Protein AF-A0A1F9TBJ5-F1 (afdb_monomer)

Structure (mmCIF, N/CA/C/O backbone):
data_AF-A0A1F9TBJ5-F1
#
_entry.id   AF-A0A1F9TBJ5-F1
#
loop_
_atom_site.group_PDB
_atom_site.id
_atom_site.type_symbol
_atom_site.label_atom_id
_atom_site.label_alt_id
_atom_site.label_comp_id
_atom_site.label_asym_id
_atom_site.label_entity_id
_atom_site.label_seq_id
_atom_site.pdbx_PDB_ins_code
_atom_site.Cartn_x
_atom_site.Cartn_y
_atom_site.Cartn_z
_atom_site.occupancy
_atom_site.B_iso_or_equiv
_atom_site.auth_seq_id
_atom_site.auth_comp_id
_atom_site.auth_asym_id
_atom_site.auth_atom_id
_atom_site.pdbx_PDB_model_num
ATOM 1 N N . MET A 1 1 ? 20.579 -16.461 -43.773 1.00 42.66 1 MET A N 1
ATOM 2 C CA . MET A 1 1 ? 19.985 -15.104 -43.821 1.00 42.66 1 MET A CA 1
ATOM 3 C C . MET A 1 1 ? 19.275 -14.688 -42.513 1.00 42.66 1 MET A C 1
ATOM 5 O O . MET A 1 1 ? 18.508 -13.742 -42.535 1.00 42.66 1 MET A O 1
ATOM 9 N N . LEU A 1 2 ? 19.562 -15.313 -41.356 1.00 52.94 2 LEU A N 1
ATOM 10 C CA . LEU A 1 2 ? 18.908 -15.025 -40.058 1.00 52.94 2 LEU A CA 1
ATOM 11 C C . LEU A 1 2 ? 19.591 -13.930 -39.207 1.00 52.94 2 LEU A C 1
ATOM 13 O O . LEU A 1 2 ? 19.053 -13.501 -38.195 1.00 52.94 2 LEU A O 1
ATOM 17 N N . THR A 1 3 ? 20.784 -13.472 -39.581 1.00 56.88 3 THR A N 1
ATOM 18 C CA . THR A 1 3 ? 21.624 -12.595 -38.748 1.00 56.88 3 THR A CA 1
ATOM 19 C C . THR A 1 3 ? 21.185 -11.122 -38.631 1.00 56.88 3 THR A C 1
ATOM 21 O O . THR A 1 3 ? 21.317 -10.584 -37.529 1.00 56.88 3 THR A O 1
ATOM 24 N N . PRO A 1 4 ? 20.650 -10.436 -39.666 1.00 55.53 4 PRO A N 1
ATOM 25 C CA . PRO A 1 4 ? 20.326 -9.009 -39.547 1.00 55.53 4 PRO A CA 1
ATOM 26 C C . PRO A 1 4 ? 19.036 -8.745 -38.751 1.00 55.53 4 PRO A C 1
ATOM 28 O O . PRO A 1 4 ? 18.964 -7.754 -38.029 1.00 55.53 4 PRO A O 1
ATOM 31 N N . GLU A 1 5 ? 18.057 -9.652 -38.819 1.00 55.72 5 GLU A N 1
ATOM 32 C CA . GLU A 1 5 ? 16.802 -9.605 -38.046 1.00 55.72 5 GLU A CA 1
ATOM 33 C C . GLU A 1 5 ? 17.071 -9.748 -36.538 1.00 55.72 5 GLU A C 1
ATOM 35 O O . GLU A 1 5 ? 16.606 -8.943 -35.730 1.00 55.72 5 GLU A O 1
ATOM 40 N N . ILE A 1 6 ? 17.925 -10.709 -36.157 1.00 55.62 6 ILE A N 1
ATOM 41 C CA . ILE A 1 6 ? 18.336 -10.939 -34.762 1.00 55.62 6 ILE A CA 1
ATOM 42 C C . ILE A 1 6 ? 19.043 -9.707 -34.184 1.00 55.62 6 ILE A C 1
ATOM 44 O O . ILE A 1 6 ? 18.749 -9.312 -33.058 1.00 55.62 6 ILE A O 1
ATOM 48 N N . ALA A 1 7 ? 19.918 -9.055 -34.956 1.00 56.28 7 ALA A N 1
ATOM 49 C CA . ALA A 1 7 ? 20.609 -7.840 -34.524 1.00 56.28 7 ALA A CA 1
ATOM 50 C C . ALA A 1 7 ? 19.661 -6.632 -34.363 1.00 56.28 7 ALA A C 1
ATOM 52 O O . ALA A 1 7 ? 19.795 -5.864 -33.407 1.00 56.28 7 ALA A O 1
ATOM 53 N N . LYS A 1 8 ? 18.675 -6.478 -35.261 1.00 56.81 8 LYS A N 1
ATOM 54 C CA . LYS A 1 8 ? 17.684 -5.385 -35.225 1.00 56.81 8 LYS A CA 1
ATOM 55 C C . LYS A 1 8 ? 16.742 -5.474 -34.030 1.00 56.81 8 LYS A C 1
ATOM 57 O O . LYS A 1 8 ? 16.349 -4.458 -33.464 1.00 56.81 8 LYS A O 1
ATOM 62 N N . ALA A 1 9 ? 16.388 -6.678 -33.615 1.00 55.06 9 ALA A N 1
ATOM 63 C CA . ALA A 1 9 ? 15.550 -6.827 -32.442 1.00 55.06 9 ALA A CA 1
ATOM 64 C C . ALA A 1 9 ? 16.328 -6.836 -31.130 1.00 55.06 9 ALA A C 1
ATOM 66 O O . ALA A 1 9 ? 15.794 -6.408 -30.108 1.00 55.06 9 ALA A O 1
ATOM 67 N N . PHE A 1 10 ? 17.598 -7.254 -31.145 1.00 59.97 10 PHE A N 1
ATOM 68 C CA . PHE A 1 10 ? 18.482 -7.050 -30.001 1.00 59.97 10 PHE A CA 1
ATOM 69 C C . PHE A 1 10 ? 18.636 -5.559 -29.701 1.00 59.97 10 PHE A C 1
ATOM 71 O O . PHE A 1 10 ? 18.537 -5.145 -28.545 1.00 59.97 10 PHE A O 1
ATOM 78 N N . SER A 1 11 ? 18.813 -4.730 -30.734 1.00 62.06 11 SER A N 1
ATOM 79 C CA . SER A 1 11 ? 18.866 -3.276 -30.565 1.00 62.06 11 SER A CA 1
ATOM 80 C C . SER A 1 11 ? 17.516 -2.698 -30.115 1.00 62.06 11 SER A C 1
ATOM 82 O O . SER A 1 11 ? 17.496 -1.840 -29.231 1.00 62.06 11 SER A O 1
ATOM 84 N N . GLY A 1 12 ? 16.392 -3.232 -30.611 1.00 61.28 12 GLY A N 1
ATOM 85 C CA . GLY A 1 12 ? 15.041 -2.891 -30.147 1.00 61.28 12 GLY A CA 1
ATOM 86 C C . GLY A 1 12 ? 14.799 -3.206 -28.665 1.00 61.28 12 GLY A C 1
ATOM 87 O O . GLY A 1 12 ? 14.367 -2.338 -27.906 1.00 61.28 12 GLY A O 1
ATOM 88 N N . GLY A 1 13 ? 15.151 -4.415 -28.218 1.00 63.72 13 GLY A N 1
ATOM 89 C CA . GLY A 1 13 ? 15.042 -4.834 -26.818 1.00 63.72 13 GLY A CA 1
ATOM 90 C C . GLY A 1 13 ? 15.969 -4.051 -25.887 1.00 63.72 13 GLY A C 1
ATOM 91 O O . GLY A 1 13 ? 15.572 -3.678 -24.784 1.00 63.72 13 GLY A O 1
ATOM 92 N N . THR A 1 14 ? 17.179 -3.726 -26.351 1.00 70.00 14 THR A N 1
ATOM 93 C CA . THR A 1 14 ? 18.150 -2.931 -25.583 1.00 70.00 14 THR A CA 1
ATOM 94 C C . THR A 1 14 ? 17.698 -1.474 -25.453 1.00 70.00 14 THR A C 1
ATOM 96 O O . THR A 1 14 ? 17.769 -0.911 -24.363 1.00 70.00 14 THR A O 1
ATOM 99 N N . SER A 1 15 ? 17.165 -0.874 -26.524 1.00 67.06 15 SER A N 1
ATOM 100 C CA . SER A 1 15 ? 16.580 0.476 -26.502 1.00 67.06 15 SER A CA 1
ATOM 101 C C . SER A 1 15 ? 15.354 0.552 -25.584 1.00 67.06 15 SER A C 1
ATOM 103 O O . SER A 1 15 ? 15.225 1.482 -24.783 1.00 67.06 15 SER A O 1
ATOM 105 N N . PHE A 1 16 ? 14.494 -0.470 -25.622 1.00 68.06 16 PHE A N 1
ATOM 106 C CA . PHE A 1 16 ? 13.359 -0.594 -24.711 1.00 68.06 16 PHE A CA 1
ATOM 107 C C . PHE A 1 16 ? 13.811 -0.711 -23.250 1.00 68.06 16 PHE A C 1
ATOM 109 O O . PHE A 1 16 ? 13.329 0.044 -22.405 1.00 68.06 16 PHE A O 1
ATOM 116 N N . LEU A 1 17 ? 14.787 -1.576 -22.946 1.00 70.25 17 LEU A N 1
ATOM 117 C CA . LEU A 1 17 ? 15.352 -1.685 -21.598 1.00 70.25 17 LEU A CA 1
ATOM 118 C C . LEU A 1 17 ? 15.960 -0.357 -21.137 1.00 70.25 17 LEU A C 1
ATOM 120 O O . LEU A 1 17 ? 15.660 0.087 -20.036 1.00 70.25 17 LEU A O 1
ATOM 124 N N . LEU A 1 18 ? 16.759 0.313 -21.967 1.00 74.81 18 LEU A N 1
ATOM 125 C CA . LEU A 1 18 ? 17.387 1.593 -21.621 1.00 74.81 18 LEU A CA 1
ATOM 126 C C . LEU A 1 18 ? 16.367 2.707 -21.354 1.00 74.81 18 LEU A C 1
ATOM 128 O O . LEU A 1 18 ? 16.634 3.590 -20.543 1.00 74.81 18 LEU A O 1
ATOM 132 N N . ARG A 1 19 ? 15.191 2.658 -21.990 1.00 74.56 19 ARG A N 1
ATOM 133 C CA . ARG A 1 19 ? 14.110 3.626 -21.769 1.00 74.56 19 ARG A CA 1
ATOM 134 C C . ARG A 1 19 ? 13.251 3.289 -20.547 1.00 74.56 19 ARG A C 1
ATOM 136 O O . ARG A 1 19 ? 12.872 4.188 -19.800 1.00 74.56 19 ARG A O 1
ATOM 143 N N . VAL A 1 20 ? 12.954 2.009 -20.328 1.00 71.50 20 VAL A N 1
ATOM 144 C CA . VAL A 1 20 ? 12.045 1.535 -19.269 1.00 71.50 20 VAL A CA 1
ATOM 145 C C . VAL A 1 20 ? 12.752 1.394 -17.925 1.00 71.50 20 VAL A C 1
ATOM 147 O O . VAL A 1 20 ? 12.176 1.724 -16.890 1.00 71.50 20 VAL A O 1
ATOM 150 N N . LEU A 1 21 ? 14.009 0.952 -17.914 1.00 76.81 21 LEU A N 1
ATOM 151 C CA . LEU A 1 21 ? 14.782 0.709 -16.699 1.00 76.81 21 LEU A CA 1
ATOM 152 C C . LEU A 1 21 ? 14.967 1.954 -15.808 1.00 76.81 21 LEU A C 1
ATOM 154 O O . LEU A 1 21 ? 14.772 1.804 -14.602 1.00 76.81 21 LEU A O 1
ATOM 158 N N . PRO A 1 22 ? 15.277 3.170 -16.312 1.00 77.75 22 PRO A N 1
ATOM 159 C CA . PRO A 1 22 ? 15.380 4.353 -15.454 1.00 77.75 22 PRO A CA 1
ATOM 160 C C . PRO A 1 22 ? 14.022 4.773 -14.882 1.00 77.75 22 PRO A C 1
ATOM 162 O O . PRO A 1 22 ? 13.945 5.128 -13.707 1.00 77.75 22 PRO A O 1
ATOM 165 N N . VAL A 1 23 ? 12.940 4.667 -15.664 1.00 76.19 23 VAL A N 1
ATOM 166 C CA . VAL A 1 23 ? 11.571 4.956 -15.197 1.00 76.19 23 VAL A CA 1
ATOM 167 C C . VAL A 1 23 ? 11.152 3.949 -14.127 1.00 76.19 23 VAL A C 1
ATOM 169 O O . VAL A 1 23 ? 10.638 4.333 -13.079 1.00 76.19 23 VAL A O 1
ATOM 172 N N . PHE A 1 24 ? 11.436 2.664 -14.345 1.00 76.06 24 PHE A N 1
ATOM 173 C CA . PHE A 1 24 ? 11.191 1.598 -13.380 1.00 76.06 24 PHE A CA 1
ATOM 174 C C . PHE A 1 24 ? 12.010 1.783 -12.104 1.00 76.06 24 PHE A C 1
ATOM 176 O O . PHE A 1 24 ? 11.460 1.719 -11.007 1.00 76.06 24 PHE A O 1
ATOM 183 N N . ALA A 1 25 ? 13.304 2.080 -12.224 1.00 75.81 25 ALA A N 1
ATOM 184 C CA . ALA A 1 25 ? 14.169 2.330 -11.081 1.00 75.81 25 ALA A CA 1
ATOM 185 C C . ALA A 1 25 ? 13.695 3.540 -10.265 1.00 75.81 25 ALA A C 1
ATOM 187 O O . ALA A 1 25 ? 13.605 3.449 -9.040 1.00 75.81 25 ALA A O 1
ATOM 188 N N . ALA A 1 26 ? 13.325 4.638 -10.933 1.00 79.00 26 ALA A N 1
ATOM 189 C CA . ALA A 1 26 ? 12.765 5.822 -10.292 1.00 79.00 26 ALA A CA 1
ATOM 190 C C . ALA A 1 26 ? 11.430 5.516 -9.597 1.00 79.00 26 ALA A C 1
ATOM 192 O O . ALA A 1 26 ? 11.246 5.900 -8.443 1.00 79.00 26 ALA A O 1
ATOM 193 N N . ALA A 1 27 ? 10.528 4.774 -10.244 1.00 76.25 27 ALA A N 1
ATOM 194 C CA . ALA A 1 27 ? 9.230 4.418 -9.678 1.00 76.25 27 ALA A CA 1
ATOM 195 C C . ALA A 1 27 ? 9.363 3.478 -8.466 1.00 76.25 27 ALA A C 1
ATOM 197 O O . ALA A 1 27 ? 8.727 3.695 -7.433 1.00 76.25 27 ALA A O 1
ATOM 198 N N . VAL A 1 28 ? 10.237 2.467 -8.545 1.00 77.56 28 VAL A N 1
ATOM 199 C CA . VAL A 1 28 ? 10.523 1.545 -7.433 1.00 77.56 28 VAL A CA 1
ATOM 200 C C . VAL A 1 28 ? 11.186 2.288 -6.276 1.00 77.56 28 VAL A C 1
ATOM 202 O O . VAL A 1 28 ? 10.839 2.053 -5.114 1.00 77.56 28 VAL A O 1
ATOM 205 N N . TYR A 1 29 ? 12.115 3.200 -6.571 1.00 76.19 29 TYR A N 1
ATOM 206 C CA . TYR A 1 29 ? 12.762 4.020 -5.554 1.00 76.19 29 TYR A CA 1
ATOM 207 C C . TYR A 1 29 ? 11.768 4.962 -4.869 1.00 76.19 29 TYR A C 1
ATOM 209 O O . TYR A 1 29 ? 11.704 4.981 -3.639 1.00 76.19 29 TYR A O 1
ATOM 217 N N . ALA A 1 30 ? 10.938 5.670 -5.640 1.00 77.06 30 ALA A N 1
ATOM 218 C CA . ALA A 1 30 ? 9.897 6.554 -5.125 1.00 77.06 30 ALA A CA 1
ATOM 219 C C . ALA A 1 30 ? 8.899 5.799 -4.234 1.00 77.06 30 ALA A C 1
ATOM 221 O O . ALA A 1 30 ? 8.584 6.261 -3.138 1.00 77.06 30 ALA A O 1
ATOM 222 N N . ALA A 1 31 ? 8.462 4.602 -4.635 1.00 74.19 31 ALA A N 1
ATOM 223 C CA . ALA A 1 31 ? 7.556 3.784 -3.830 1.00 74.19 31 ALA A CA 1
ATOM 224 C C . ALA A 1 31 ? 8.196 3.275 -2.528 1.00 74.19 31 ALA A C 1
ATOM 226 O O . ALA A 1 31 ? 7.555 3.276 -1.470 1.00 74.19 31 ALA A O 1
ATOM 227 N N . ASN A 1 32 ? 9.469 2.866 -2.561 1.00 75.31 32 ASN A N 1
ATOM 228 C CA . ASN A 1 32 ? 10.194 2.488 -1.347 1.00 75.31 32 ASN A CA 1
ATOM 229 C C . ASN A 1 32 ? 10.378 3.684 -0.405 1.00 75.31 32 ASN A C 1
ATOM 231 O O . ASN A 1 32 ? 10.135 3.551 0.797 1.00 75.31 32 ASN A O 1
ATOM 235 N N . LEU A 1 33 ? 10.730 4.847 -0.955 1.00 75.19 33 LEU A N 1
ATOM 236 C CA . LEU A 1 33 ? 10.912 6.087 -0.211 1.00 75.19 33 LEU A CA 1
ATOM 237 C C . LEU A 1 33 ? 9.603 6.552 0.440 1.00 75.19 33 LEU A C 1
ATOM 239 O O . LEU A 1 33 ? 9.584 6.780 1.648 1.00 75.19 33 LEU A O 1
ATOM 243 N N . ALA A 1 34 ? 8.50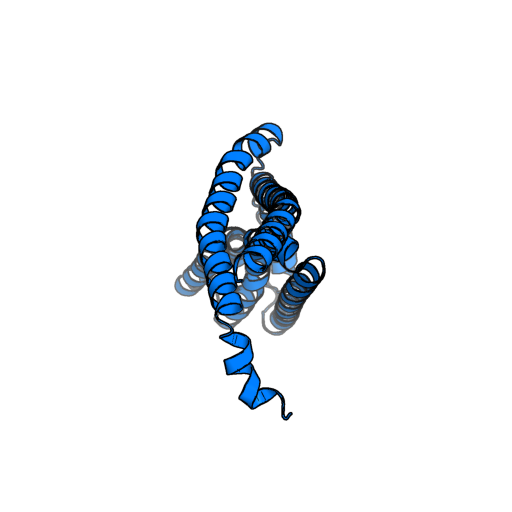1 6.602 -0.313 1.00 72.25 34 ALA A N 1
ATOM 244 C CA . ALA A 1 34 ? 7.172 6.949 0.199 1.00 72.25 34 ALA A CA 1
ATOM 245 C C . ALA A 1 34 ? 6.727 5.999 1.323 1.00 72.25 34 ALA A C 1
ATOM 247 O O . ALA A 1 34 ? 6.192 6.429 2.347 1.00 72.25 34 ALA A O 1
ATOM 248 N N . GLY A 1 35 ? 7.018 4.703 1.176 1.00 67.50 35 GLY A N 1
ATOM 249 C CA . GLY A 1 35 ? 6.762 3.716 2.220 1.00 67.50 35 GLY A CA 1
ATOM 250 C C . GLY A 1 35 ? 7.564 3.959 3.501 1.00 67.50 35 GLY A C 1
ATOM 251 O O . GLY A 1 35 ? 7.024 3.792 4.589 1.00 67.50 35 GLY A O 1
ATOM 252 N N . ARG A 1 36 ? 8.838 4.360 3.392 1.00 70.25 36 ARG A N 1
ATOM 253 C CA . ARG A 1 36 ? 9.695 4.640 4.559 1.00 70.25 36 ARG A CA 1
ATOM 254 C C . ARG A 1 36 ? 9.411 5.984 5.215 1.00 70.25 36 ARG A C 1
ATOM 256 O O . ARG A 1 36 ? 9.556 6.098 6.424 1.00 70.25 36 ARG A O 1
ATOM 263 N N . LEU A 1 37 ? 8.974 6.972 4.441 1.00 68.00 37 LEU A N 1
ATOM 264 C CA . LEU A 1 37 ? 8.503 8.259 4.955 1.00 68.00 37 LEU A CA 1
ATOM 265 C C . LEU A 1 37 ? 7.210 8.134 5.765 1.00 68.00 37 LEU A C 1
ATOM 267 O O . LEU A 1 37 ? 6.787 9.099 6.392 1.00 68.00 37 LEU A O 1
ATOM 271 N N . GLY A 1 38 ? 6.589 6.952 5.767 1.00 68.62 38 GLY A N 1
ATOM 272 C CA . GLY A 1 38 ? 5.339 6.732 6.467 1.00 68.62 38 GLY A CA 1
ATOM 273 C C . GLY A 1 38 ? 4.173 7.422 5.775 1.00 68.62 38 GLY A C 1
ATOM 274 O O . GLY A 1 38 ? 3.219 7.792 6.440 1.00 68.62 38 GLY A O 1
ATOM 275 N N . TRP A 1 39 ? 4.216 7.603 4.449 1.00 69.69 39 TRP A N 1
ATOM 276 C CA . TRP A 1 39 ? 3.090 8.203 3.726 1.00 69.69 39 TRP A CA 1
ATOM 277 C C . TRP A 1 39 ? 1.804 7.403 3.956 1.00 69.69 39 TRP A C 1
ATOM 279 O O . TRP A 1 39 ? 0.772 7.954 4.325 1.00 69.69 39 TRP A O 1
ATOM 289 N N . LEU A 1 40 ? 1.921 6.078 3.854 1.00 71.75 40 LEU A N 1
ATOM 290 C CA . LEU A 1 40 ? 0.850 5.134 4.144 1.00 71.75 40 LEU A CA 1
ATOM 291 C C . LEU A 1 40 ? 0.439 5.164 5.623 1.00 71.75 40 LEU A C 1
ATOM 293 O O . LEU A 1 40 ? -0.743 5.230 5.932 1.00 71.75 40 LEU A O 1
ATOM 297 N N . SER A 1 41 ? 1.391 5.193 6.556 1.00 68.06 41 SER A N 1
ATOM 298 C CA . SER A 1 41 ? 1.068 5.266 7.985 1.00 68.06 41 SER A CA 1
ATOM 299 C C . SER A 1 41 ? 0.495 6.633 8.391 1.00 68.06 41 SER A C 1
ATOM 301 O O . SER A 1 41 ? -0.260 6.717 9.355 1.00 68.06 41 SER A O 1
ATOM 303 N N . GLY A 1 42 ? 0.744 7.679 7.600 1.00 68.31 42 GLY A N 1
ATOM 304 C CA . GLY A 1 42 ? 0.067 8.967 7.656 1.00 68.31 42 GLY A CA 1
ATOM 305 C C . GLY A 1 42 ? -1.442 8.832 7.485 1.00 68.31 42 GLY A C 1
ATOM 306 O O . GLY A 1 42 ? -2.174 9.502 8.197 1.00 68.31 42 GLY A O 1
ATOM 307 N N . LEU A 1 43 ? -1.940 7.898 6.667 1.00 75.75 43 LEU A N 1
ATOM 308 C CA . LEU A 1 43 ? -3.382 7.656 6.517 1.00 75.75 43 LEU A CA 1
ATOM 309 C C . LEU A 1 43 ? -4.047 7.127 7.802 1.00 75.75 43 LEU A C 1
ATOM 311 O O . LEU A 1 43 ? -5.271 7.034 7.849 1.00 75.75 43 LEU A O 1
ATOM 315 N N . ALA A 1 44 ? -3.300 6.843 8.876 1.00 77.00 44 ALA A N 1
ATOM 316 C CA . ALA A 1 44 ? -3.880 6.494 10.171 1.00 77.00 44 ALA A CA 1
ATOM 317 C C . ALA A 1 44 ? -4.833 7.574 10.716 1.00 77.00 44 ALA A C 1
ATOM 319 O O . ALA A 1 44 ? -5.792 7.240 11.414 1.00 77.00 44 ALA A O 1
ATOM 320 N N . TRP A 1 45 ? -4.645 8.850 10.346 1.00 80.56 45 TRP A N 1
ATOM 321 C CA . TRP A 1 45 ? -5.581 9.915 10.727 1.00 80.56 45 TRP A CA 1
ATOM 322 C C . TRP A 1 45 ? -6.986 9.708 10.140 1.00 80.56 45 TRP A C 1
ATOM 324 O O . TRP A 1 45 ? -7.954 10.175 10.738 1.00 80.56 45 TRP A O 1
ATOM 334 N N . LEU A 1 46 ? -7.124 8.975 9.022 1.00 82.19 46 LEU A N 1
ATOM 335 C CA . LEU A 1 46 ? -8.415 8.653 8.401 1.00 82.19 46 LEU A CA 1
ATOM 336 C C . LEU A 1 46 ? -9.210 7.607 9.186 1.00 82.19 46 LEU A C 1
ATOM 338 O O . LEU A 1 46 ? -10.427 7.545 9.029 1.00 82.19 46 LEU A O 1
ATOM 342 N N . ALA A 1 47 ? -8.574 6.824 10.062 1.00 83.44 47 ALA A N 1
ATOM 343 C CA . ALA A 1 47 ? -9.281 5.814 10.845 1.00 83.44 47 ALA A CA 1
ATOM 344 C C . ALA A 1 47 ? -10.402 6.451 11.686 1.00 83.44 47 ALA A C 1
ATOM 346 O O . ALA A 1 47 ? -11.542 6.002 11.642 1.00 83.44 47 ALA A O 1
ATOM 347 N N . GLY A 1 48 ? -10.119 7.563 12.372 1.00 80.88 48 GLY A N 1
ATOM 348 C CA . GLY A 1 48 ? -11.111 8.305 13.158 1.00 80.88 48 GLY A CA 1
ATOM 349 C C . GLY A 1 48 ? -12.361 8.739 12.369 1.00 80.88 48 GLY A C 1
ATOM 350 O O . GLY A 1 48 ? -13.475 8.368 12.755 1.00 80.88 48 GLY A O 1
ATOM 351 N N . PRO A 1 49 ? -12.234 9.515 11.274 1.00 83.31 49 PRO A N 1
ATOM 352 C CA . PRO A 1 49 ? -13.379 9.933 10.472 1.00 83.31 49 PRO A CA 1
ATOM 353 C C . PRO A 1 49 ? -14.091 8.760 9.789 1.00 83.31 49 PRO A C 1
ATOM 355 O O . PRO A 1 49 ? -15.318 8.796 9.714 1.00 83.31 49 PRO A O 1
ATOM 358 N N . VAL A 1 50 ? -13.376 7.713 9.360 1.00 86.50 50 VAL A N 1
ATOM 359 C CA . VAL A 1 50 ? -13.980 6.503 8.774 1.00 86.50 50 VAL A CA 1
ATOM 360 C C . VAL A 1 50 ? -14.847 5.773 9.801 1.00 86.50 50 VAL A C 1
ATOM 362 O O . VAL A 1 50 ? -16.023 5.522 9.530 1.00 86.50 50 VAL A O 1
ATOM 365 N N . MET A 1 51 ? -14.330 5.518 11.009 1.00 88.38 51 MET A N 1
ATOM 366 C CA . MET A 1 51 ? -15.116 4.876 12.072 1.00 88.38 51 MET A CA 1
ATOM 367 C C . MET A 1 51 ? -16.344 5.716 12.441 1.00 88.38 51 MET A C 1
ATOM 369 O O . MET A 1 51 ? -17.445 5.187 12.607 1.00 88.38 51 MET A O 1
ATOM 373 N N . ARG A 1 52 ? -16.189 7.048 12.477 1.00 83.50 52 ARG A N 1
ATOM 374 C CA . ARG A 1 52 ? -17.293 7.981 12.738 1.00 83.50 52 ARG A CA 1
ATOM 375 C C . ARG A 1 52 ? -18.359 7.952 11.643 1.00 83.50 52 ARG A C 1
ATOM 377 O O . ARG A 1 52 ? -19.546 8.019 11.961 1.00 83.50 52 ARG A O 1
ATOM 384 N N . LEU A 1 53 ? -17.957 7.879 10.375 1.00 85.50 53 LEU A N 1
ATOM 385 C CA . LEU A 1 53 ? -18.882 7.870 9.243 1.00 85.50 53 LEU A CA 1
ATOM 386 C C . LEU A 1 53 ? -19.722 6.586 9.218 1.00 85.50 53 LEU A C 1
ATOM 388 O O . LEU A 1 53 ? -20.933 6.661 9.016 1.00 85.50 53 LEU A O 1
ATOM 392 N N . GLY A 1 54 ? -19.089 5.440 9.489 1.00 83.88 54 GLY A N 1
ATOM 393 C CA . GLY A 1 54 ? -19.724 4.120 9.487 1.00 83.88 54 GLY A CA 1
ATOM 394 C C . GLY A 1 54 ? -20.434 3.719 10.779 1.00 83.88 54 GLY A C 1
ATOM 395 O O . GLY A 1 54 ? -21.022 2.642 10.820 1.00 83.88 54 GLY A O 1
ATOM 396 N N . ARG A 1 55 ? -20.364 4.548 11.835 1.00 86.19 55 ARG A N 1
ATOM 397 C CA . ARG A 1 55 ? -20.777 4.194 13.213 1.00 86.19 55 ARG A CA 1
ATOM 398 C C . ARG A 1 55 ? -20.142 2.888 13.717 1.00 86.19 55 ARG A C 1
ATOM 400 O O . ARG A 1 55 ? -20.753 2.154 14.490 1.00 86.19 55 ARG A O 1
ATOM 407 N N . LEU A 1 56 ? -18.924 2.609 13.264 1.00 85.69 56 LEU A N 1
ATOM 408 C CA . LEU A 1 56 ? -18.160 1.427 13.651 1.00 85.69 56 LEU A CA 1
ATOM 409 C C . LEU A 1 56 ? -17.588 1.591 15.064 1.00 85.69 56 LEU A C 1
ATOM 411 O O . LEU A 1 56 ? -17.336 2.715 15.512 1.00 85.69 56 LEU A O 1
ATOM 415 N N . SER A 1 57 ? -17.349 0.471 15.752 1.00 84.12 57 SER A N 1
ATOM 416 C CA . SER A 1 57 ? -16.637 0.461 17.028 1.00 84.12 57 SER A CA 1
ATOM 417 C C . SER A 1 57 ? -15.282 1.157 16.896 1.00 84.12 57 SER A C 1
ATOM 419 O O . SER A 1 57 ? -14.554 0.883 15.936 1.00 84.12 57 SER A O 1
ATOM 421 N N . PRO A 1 58 ? -14.870 1.961 17.890 1.00 82.50 58 PRO A N 1
ATOM 422 C CA . PRO A 1 58 ? -13.493 2.442 17.997 1.00 82.50 58 PRO A CA 1
ATOM 423 C C . PRO A 1 58 ? -12.459 1.306 17.944 1.00 82.50 58 PRO A C 1
ATOM 425 O O . PRO A 1 58 ? -11.368 1.500 17.410 1.00 82.50 58 PRO A O 1
ATOM 428 N N . ASP A 1 59 ? -12.832 0.107 18.406 1.00 84.56 59 ASP A N 1
ATOM 429 C CA . ASP A 1 59 ? -11.985 -1.092 18.373 1.00 84.56 59 ASP A CA 1
ATOM 430 C C . ASP A 1 59 ? -11.622 -1.544 16.948 1.00 84.56 59 ASP A C 1
ATOM 432 O O . ASP A 1 59 ? -10.611 -2.211 16.756 1.00 84.56 59 ASP A O 1
ATOM 436 N N . CYS A 1 60 ? -12.400 -1.162 15.924 1.00 86.62 60 CYS A N 1
ATOM 437 C CA . CYS A 1 60 ? -12.089 -1.471 14.521 1.00 86.62 60 CYS A CA 1
ATOM 438 C C . CYS A 1 60 ? -10.941 -0.606 13.966 1.00 86.62 60 CYS A C 1
ATOM 440 O O . CYS A 1 60 ? -10.319 -0.967 12.965 1.00 86.62 60 CYS A O 1
ATOM 442 N N . GLY A 1 61 ? -10.653 0.537 14.602 1.00 86.00 61 GLY A N 1
ATOM 443 C CA . GLY A 1 61 ? -9.640 1.506 14.173 1.00 86.00 61 GLY A CA 1
ATOM 444 C C . GLY A 1 61 ? -8.242 0.900 13.988 1.00 86.00 61 GLY A C 1
ATOM 445 O O . GLY A 1 61 ? -7.664 1.057 12.912 1.00 86.00 61 GLY A O 1
ATOM 446 N N . PRO A 1 62 ? -7.702 0.165 14.978 1.00 86.62 62 PRO A N 1
ATOM 447 C CA . PRO A 1 62 ? -6.434 -0.548 14.842 1.00 86.62 62 PRO A CA 1
ATOM 448 C C . PRO A 1 62 ? -6.402 -1.535 13.672 1.00 86.62 62 PRO A C 1
ATOM 450 O O . PRO A 1 62 ? -5.400 -1.590 12.9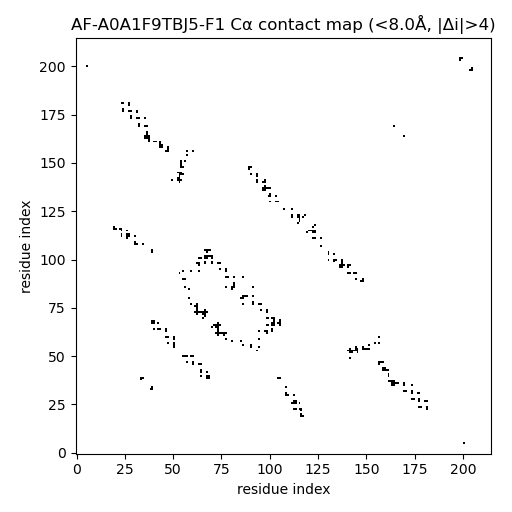62 1.00 86.62 62 PRO A O 1
ATOM 453 N N . GLY A 1 63 ? -7.493 -2.265 13.417 1.00 88.38 63 GLY A N 1
ATOM 454 C CA . GLY A 1 63 ? -7.610 -3.156 12.257 1.00 88.38 63 GLY A CA 1
ATOM 455 C C . GLY A 1 63 ? -7.484 -2.391 10.937 1.00 88.38 63 GLY A C 1
ATOM 456 O O . GLY A 1 63 ? -6.712 -2.785 10.063 1.00 88.38 63 GLY A O 1
ATOM 457 N N . PHE A 1 64 ? -8.158 -1.245 10.820 1.00 89.56 64 PHE A N 1
ATOM 458 C CA . PHE A 1 64 ? -8.074 -0.368 9.647 1.00 89.56 64 PHE A CA 1
ATOM 459 C C . PHE A 1 64 ? -6.665 0.179 9.413 1.00 89.56 64 PHE A C 1
ATOM 461 O O . PHE A 1 64 ? -6.143 0.082 8.305 1.00 89.56 64 PHE A O 1
ATOM 468 N N . VAL A 1 65 ? -6.012 0.697 10.456 1.00 87.62 65 VAL A N 1
ATOM 469 C CA . VAL A 1 65 ? -4.634 1.207 10.349 1.00 87.62 65 VAL A CA 1
ATOM 470 C C . VAL A 1 65 ? -3.662 0.082 10.000 1.00 87.62 65 VAL A C 1
ATOM 472 O O . VAL A 1 65 ? -2.797 0.248 9.144 1.00 87.62 65 VAL A O 1
ATOM 475 N N . THR A 1 66 ? -3.830 -1.087 10.616 1.00 87.75 66 THR A N 1
ATOM 476 C CA . THR A 1 66 ? -2.979 -2.253 10.355 1.00 87.75 66 THR A CA 1
ATOM 477 C C . THR A 1 66 ? -3.141 -2.747 8.920 1.00 87.75 66 THR A C 1
ATOM 479 O O . THR A 1 66 ? -2.146 -3.116 8.306 1.00 87.75 66 THR A O 1
ATOM 482 N N . SER A 1 67 ? -4.344 -2.655 8.340 1.00 88.50 67 SER A N 1
ATOM 483 C CA . SER A 1 67 ? -4.626 -3.031 6.943 1.00 88.50 67 SER A CA 1
ATOM 484 C C . SER A 1 67 ? -3.792 -2.255 5.922 1.00 88.50 67 SER A C 1
ATOM 486 O O . SER A 1 67 ? -3.496 -2.771 4.848 1.00 88.50 67 SER A O 1
ATOM 488 N N . ILE A 1 68 ? -3.381 -1.029 6.266 1.00 86.12 68 ILE A N 1
ATOM 489 C CA . ILE A 1 68 ? -2.511 -0.189 5.434 1.00 86.12 68 ILE A CA 1
ATOM 490 C C . ILE A 1 68 ? -1.089 -0.772 5.340 1.00 86.12 68 ILE A C 1
ATOM 492 O O . ILE A 1 68 ? -0.375 -0.564 4.360 1.00 86.12 68 ILE A O 1
ATOM 496 N N . VAL A 1 69 ? -0.647 -1.478 6.380 1.00 82.31 69 VAL A N 1
ATOM 497 C CA . VAL A 1 69 ? 0.678 -2.109 6.430 1.00 82.31 69 VAL A CA 1
ATOM 498 C C . VAL A 1 69 ? 0.595 -3.559 5.964 1.00 82.31 69 VAL A C 1
ATOM 500 O O . VAL A 1 69 ? 1.431 -4.017 5.188 1.00 82.31 69 VAL A O 1
ATOM 503 N N . SER A 1 70 ? -0.415 -4.275 6.449 1.00 86.25 70 SER A N 1
ATOM 504 C CA . SER A 1 70 ? -0.702 -5.670 6.152 1.00 86.25 70 SER A CA 1
ATOM 505 C C . SER A 1 70 ? -2.220 -5.882 6.159 1.00 86.25 70 SER A C 1
ATOM 507 O O . SER A 1 70 ? -2.823 -5.946 7.237 1.00 86.25 70 SER A O 1
ATOM 509 N N . PRO A 1 71 ? -2.848 -6.027 4.976 1.00 88.50 71 PRO A N 1
ATOM 510 C CA . PRO A 1 71 ? -4.277 -6.317 4.862 1.00 88.50 71 PRO A CA 1
ATOM 511 C C . PRO A 1 71 ? -4.676 -7.543 5.686 1.00 88.50 71 PRO A C 1
ATOM 513 O O . PRO A 1 71 ? -5.671 -7.528 6.405 1.00 88.50 71 PRO A O 1
ATOM 516 N N . THR A 1 72 ? -3.846 -8.585 5.649 1.00 89.94 72 THR A N 1
ATOM 517 C CA . THR A 1 72 ? -4.078 -9.845 6.357 1.00 89.94 72 THR A CA 1
ATOM 518 C C . THR A 1 72 ? -4.095 -9.655 7.871 1.00 89.94 72 THR A C 1
ATOM 520 O O . THR A 1 72 ? -4.988 -10.167 8.538 1.00 89.94 72 THR A O 1
ATOM 523 N N . ALA A 1 73 ? -3.154 -8.878 8.420 1.00 88.88 73 ALA A N 1
ATOM 524 C CA . ALA A 1 73 ? -3.122 -8.598 9.856 1.00 88.88 73 ALA A CA 1
ATOM 525 C C . ALA A 1 73 ? -4.295 -7.703 10.289 1.00 88.88 73 ALA A C 1
ATOM 527 O O . ALA A 1 73 ? -4.872 -7.916 11.350 1.00 88.88 73 ALA A O 1
ATOM 528 N N . GLY A 1 74 ? -4.699 -6.741 9.453 1.00 89.81 74 GLY A N 1
ATOM 529 C CA . GLY A 1 74 ? -5.872 -5.910 9.721 1.00 89.81 74 GLY A CA 1
ATOM 530 C C . GLY A 1 74 ? -7.174 -6.712 9.793 1.00 89.81 74 GLY A C 1
ATOM 531 O O . GLY A 1 74 ? -7.980 -6.497 10.698 1.00 89.81 74 GLY A O 1
ATOM 532 N N . HIS A 1 75 ? -7.362 -7.672 8.883 1.00 93.56 75 HIS A N 1
ATOM 533 C CA . HIS A 1 75 ? -8.501 -8.597 8.910 1.00 93.56 75 HIS A CA 1
ATOM 534 C C . HIS A 1 75 ? -8.437 -9.590 10.074 1.00 93.56 75 HIS A C 1
ATOM 536 O O . HIS A 1 75 ? -9.470 -9.861 10.684 1.00 93.56 75 HIS A O 1
ATOM 542 N N . ALA A 1 76 ? -7.245 -10.077 10.433 1.00 93.81 76 ALA A N 1
ATOM 543 C CA . ALA A 1 76 ? -7.059 -10.933 11.605 1.00 93.81 76 ALA A CA 1
ATOM 544 C C . ALA A 1 76 ? -7.482 -10.221 12.901 1.00 93.81 76 ALA A C 1
ATOM 546 O O . ALA A 1 76 ? -8.255 -10.777 13.673 1.00 93.81 76 ALA A O 1
ATOM 547 N N . LEU A 1 77 ? -7.103 -8.950 13.083 1.00 93.31 77 LEU A N 1
ATOM 548 C CA . LEU A 1 77 ? -7.540 -8.159 14.240 1.00 93.31 77 LEU A CA 1
ATOM 549 C C . LEU A 1 77 ? -9.067 -8.011 14.311 1.00 93.31 77 LEU A C 1
ATOM 551 O O . LEU A 1 77 ? -9.646 -8.071 15.393 1.00 93.31 77 LEU A O 1
ATOM 555 N N . LEU A 1 78 ? -9.748 -7.838 13.173 1.00 93.56 78 LEU A N 1
ATOM 556 C CA . LEU A 1 78 ? -11.215 -7.810 13.154 1.00 93.56 78 LEU A CA 1
ATOM 557 C C . LEU A 1 78 ? -11.825 -9.172 13.518 1.00 93.56 78 LEU A C 1
ATOM 559 O O . LEU A 1 78 ? -12.849 -9.220 14.205 1.00 93.56 78 LEU A O 1
ATOM 563 N N . ALA A 1 79 ? -11.206 -10.269 13.075 1.00 94.00 79 ALA A N 1
ATOM 564 C CA . ALA A 1 79 ? -11.615 -11.620 13.444 1.00 94.00 79 ALA A CA 1
ATOM 565 C C . ALA A 1 79 ? -11.444 -11.863 14.954 1.00 94.00 79 ALA A C 1
ATOM 567 O O . ALA A 1 79 ? -12.380 -12.342 15.596 1.00 94.00 79 ALA A O 1
ATOM 568 N N . ASP A 1 80 ? -10.327 -11.432 15.543 1.00 93.75 80 ASP A N 1
ATOM 569 C CA . ASP A 1 80 ? -10.074 -11.530 16.985 1.00 93.75 80 ASP A CA 1
ATOM 570 C C . ASP A 1 80 ? -11.120 -10.752 17.792 1.00 93.75 80 ASP A C 1
ATOM 572 O O . ASP A 1 80 ? -11.670 -11.260 18.770 1.00 93.75 80 ASP A O 1
ATOM 576 N N . LEU A 1 81 ? -11.487 -9.544 17.349 1.00 91.56 81 LEU A N 1
ATOM 577 C CA . LEU A 1 81 ? -12.551 -8.763 17.989 1.00 91.56 81 LEU A CA 1
ATOM 578 C C . LEU A 1 81 ? -13.922 -9.444 17.896 1.00 91.56 81 LEU A C 1
ATOM 580 O O . LEU A 1 81 ? -14.747 -9.302 18.805 1.00 91.56 81 LEU A O 1
ATOM 584 N N . ARG A 1 82 ? -14.186 -10.184 16.813 1.00 93.44 82 ARG A N 1
ATOM 585 C CA . ARG A 1 82 ? -15.420 -10.963 16.663 1.00 93.44 82 ARG A CA 1
ATOM 586 C C . ARG A 1 82 ? -15.454 -12.149 17.622 1.00 93.44 82 ARG A C 1
ATOM 588 O O . ARG A 1 82 ? -16.513 -12.390 18.209 1.00 93.44 82 ARG A O 1
ATOM 595 N N . VAL A 1 83 ? -14.336 -12.866 17.759 1.00 93.94 83 VAL A N 1
ATOM 596 C CA . VAL A 1 83 ? -14.176 -13.997 18.690 1.00 93.94 83 VAL A CA 1
ATOM 597 C C . VAL A 1 83 ? -14.286 -13.518 20.136 1.00 93.94 83 VAL A C 1
ATOM 599 O O . VAL A 1 83 ? -15.006 -14.120 20.924 1.00 93.94 83 VAL A O 1
ATOM 602 N N . ALA A 1 84 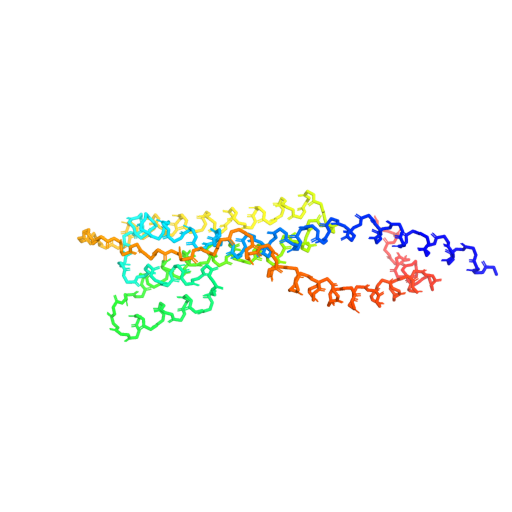? -13.690 -12.369 20.459 1.00 91.06 84 ALA A N 1
ATOM 603 C CA . ALA A 1 84 ? -13.786 -11.724 21.768 1.00 91.06 84 ALA A CA 1
ATOM 604 C C . ALA A 1 84 ? -15.176 -11.126 22.083 1.00 91.06 84 ALA A C 1
ATOM 606 O O . ALA A 1 84 ? -15.339 -10.459 23.103 1.00 91.06 84 ALA A O 1
ATOM 607 N N . GLY A 1 85 ? -16.171 -11.292 21.202 1.00 88.88 85 GLY A N 1
ATOM 608 C CA . GLY A 1 85 ? -17.535 -10.791 21.404 1.00 88.88 85 GLY A CA 1
ATOM 609 C C . GLY A 1 85 ? -17.691 -9.267 21.317 1.00 88.88 85 GLY A C 1
ATOM 610 O O . GLY A 1 85 ? -18.779 -8.756 21.567 1.00 88.88 85 GLY A O 1
ATOM 611 N N . LYS A 1 86 ? -16.639 -8.532 20.931 1.00 86.88 86 LYS A N 1
ATOM 612 C CA . LYS A 1 86 ? -16.645 -7.060 20.836 1.00 86.88 86 LYS A CA 1
ATOM 613 C C . LYS A 1 86 ? -17.297 -6.538 19.555 1.00 86.88 86 LYS A C 1
ATOM 615 O O . LYS A 1 86 ? -17.701 -5.378 19.498 1.00 86.88 86 LYS A O 1
ATOM 620 N N . LEU A 1 87 ? -17.393 -7.384 18.527 1.00 88.06 87 LEU A N 1
ATOM 621 C CA . LEU A 1 87 ? -17.981 -7.053 17.229 1.00 88.06 87 LEU A CA 1
ATOM 622 C C . LEU A 1 87 ? -19.188 -7.938 16.906 1.00 88.06 87 LEU A C 1
ATOM 624 O O . LEU A 1 87 ? -19.126 -9.163 17.008 1.00 88.06 87 LEU A O 1
ATOM 628 N N . ASN A 1 88 ? -20.267 -7.325 16.416 1.00 90.19 88 ASN A N 1
ATOM 629 C CA . ASN A 1 88 ? -21.395 -8.067 15.849 1.00 90.19 88 ASN A CA 1
ATOM 630 C C . ASN A 1 88 ? -21.107 -8.473 14.386 1.00 90.19 88 ASN A C 1
ATOM 632 O O . ASN A 1 88 ? -20.294 -7.853 13.708 1.00 90.19 88 ASN A O 1
ATOM 636 N N . ARG A 1 89 ? -21.812 -9.475 13.844 1.00 90.06 89 ARG A N 1
ATOM 637 C CA . ARG A 1 89 ? -21.620 -9.970 12.467 1.00 90.06 89 ARG A CA 1
ATOM 638 C C . ARG A 1 89 ? -21.794 -8.872 11.413 1.00 90.06 89 ARG A C 1
ATOM 640 O O . ARG A 1 89 ? -20.980 -8.776 10.506 1.00 90.06 89 ARG A O 1
ATOM 647 N N . ARG A 1 90 ? -22.819 -8.023 11.557 1.00 89.94 90 ARG A N 1
ATOM 648 C CA . ARG A 1 90 ? -23.064 -6.883 10.648 1.00 89.94 90 ARG A CA 1
ATOM 649 C C . ARG A 1 90 ? -21.924 -5.863 10.697 1.00 89.94 90 ARG A C 1
ATOM 651 O O . ARG A 1 90 ? -21.492 -5.374 9.662 1.00 89.94 90 ARG A O 1
ATOM 658 N N . GLU A 1 91 ? -21.429 -5.579 11.898 1.00 89.56 91 GLU A N 1
ATOM 659 C CA . GLU A 1 91 ? -20.320 -4.650 12.122 1.00 89.56 91 GLU A CA 1
ATOM 660 C C . GLU A 1 91 ? -19.011 -5.185 11.542 1.00 89.56 91 GLU A C 1
ATOM 662 O O . GLU A 1 91 ? -18.314 -4.454 10.847 1.00 89.56 91 GLU A O 1
ATOM 667 N N . LEU A 1 92 ? -18.733 -6.477 11.736 1.00 93.00 92 LEU A N 1
ATOM 668 C CA . LEU A 1 92 ? -17.595 -7.159 11.129 1.00 93.00 92 LEU A CA 1
ATOM 669 C C . LEU A 1 92 ? -17.635 -7.075 9.604 1.00 93.00 92 LEU A C 1
ATOM 671 O O . LEU A 1 92 ? -16.620 -6.759 8.996 1.00 93.00 92 LEU A O 1
ATOM 675 N N . THR A 1 93 ? -18.787 -7.328 8.979 1.00 92.50 93 THR A N 1
ATOM 676 C CA . THR A 1 93 ? -18.910 -7.245 7.517 1.00 92.50 93 THR A CA 1
ATOM 677 C C . THR A 1 93 ? -18.614 -5.837 7.008 1.00 92.50 93 THR A C 1
ATOM 679 O O . THR A 1 93 ? -17.844 -5.686 6.063 1.00 92.50 93 THR A O 1
ATOM 682 N N . VAL A 1 94 ? -19.173 -4.803 7.648 1.00 92.12 94 VAL A N 1
ATOM 683 C CA . VAL A 1 94 ? -18.901 -3.409 7.268 1.00 92.12 94 VAL A CA 1
ATOM 684 C C . VAL A 1 94 ? -17.419 -3.082 7.465 1.00 92.12 94 VAL A C 1
ATOM 686 O O . VAL A 1 94 ? -16.782 -2.590 6.537 1.00 92.12 94 VAL A O 1
ATOM 689 N N . ALA A 1 95 ? -16.849 -3.402 8.629 1.00 91.94 95 ALA A N 1
ATOM 690 C CA . ALA A 1 95 ? -15.444 -3.141 8.937 1.00 91.94 95 ALA A CA 1
ATOM 691 C C . ALA A 1 95 ? -14.492 -3.865 7.970 1.00 91.94 95 ALA A C 1
ATOM 693 O O . ALA A 1 95 ? -13.539 -3.261 7.487 1.00 91.94 95 ALA A O 1
ATOM 694 N N . ALA A 1 96 ? -14.774 -5.124 7.630 1.00 92.75 96 ALA A N 1
ATOM 695 C CA . ALA A 1 96 ? -13.965 -5.907 6.702 1.00 92.75 96 ALA A CA 1
ATOM 696 C C . ALA A 1 96 ? -14.000 -5.321 5.282 1.00 92.75 96 ALA A C 1
ATOM 698 O O . ALA A 1 96 ? -12.954 -5.128 4.668 1.00 92.75 96 ALA A O 1
ATOM 699 N N . VAL A 1 97 ? -15.177 -4.963 4.757 1.00 93.75 97 VAL A N 1
ATOM 700 C CA . VAL A 1 97 ? -15.259 -4.348 3.419 1.00 93.75 97 VAL A CA 1
ATOM 701 C C . VAL A 1 97 ? -14.553 -2.993 3.393 1.00 93.75 97 VAL A C 1
ATOM 703 O O . VAL A 1 97 ? -13.855 -2.680 2.431 1.00 93.75 97 VAL A O 1
ATOM 706 N N . VAL A 1 98 ? -14.679 -2.207 4.462 1.00 92.62 98 VAL A N 1
ATOM 707 C CA . VAL A 1 98 ? -13.984 -0.923 4.593 1.00 92.62 98 VAL A CA 1
ATOM 708 C C . VAL A 1 98 ? -12.466 -1.110 4.698 1.00 92.62 98 VAL A C 1
ATOM 710 O O . VAL A 1 98 ? -11.739 -0.324 4.096 1.00 92.62 98 VAL A O 1
ATOM 713 N N . ASN A 1 99 ? -11.976 -2.165 5.362 1.00 93.06 99 ASN A N 1
ATOM 714 C CA . ASN A 1 99 ? -10.548 -2.518 5.429 1.00 93.06 99 ASN A CA 1
ATOM 715 C C . ASN A 1 99 ? -9.932 -2.883 4.071 1.00 93.06 99 ASN A C 1
ATOM 717 O O . ASN A 1 99 ? -8.712 -2.820 3.919 1.00 93.06 99 ASN A O 1
ATOM 721 N N . ASN A 1 100 ? -10.737 -3.210 3.060 1.00 91.75 100 ASN A N 1
ATOM 722 C CA . ASN A 1 100 ? -10.198 -3.447 1.722 1.00 91.75 100 ASN A CA 1
ATOM 723 C C . ASN A 1 100 ? -9.666 -2.160 1.079 1.00 91.75 100 ASN A C 1
ATOM 725 O O . ASN A 1 100 ? -8.717 -2.231 0.312 1.00 91.75 100 ASN A O 1
ATOM 729 N N . LEU A 1 101 ? -10.204 -0.982 1.419 1.00 91.62 101 LEU A N 1
ATOM 730 C CA . LEU A 1 101 ? -9.697 0.297 0.910 1.00 91.62 101 LEU A CA 1
ATOM 731 C C . LEU A 1 101 ? -8.229 0.562 1.302 1.00 91.62 101 LEU A C 1
ATOM 733 O O . LEU A 1 101 ? -7.411 0.750 0.402 1.00 91.62 101 LEU A O 1
ATOM 737 N N . PRO A 1 102 ? -7.847 0.581 2.596 1.00 87.44 102 PRO A N 1
ATOM 738 C CA . PRO A 1 102 ? -6.452 0.773 2.978 1.00 87.44 102 PRO A CA 1
ATOM 739 C C . PRO A 1 102 ? -5.538 -0.332 2.436 1.00 87.44 102 PRO A C 1
ATOM 741 O O . PRO A 1 102 ? -4.396 -0.042 2.083 1.00 87.44 102 PRO A O 1
ATOM 744 N N . GLY A 1 103 ? -6.037 -1.568 2.319 1.00 86.19 103 GLY A N 1
ATOM 745 C CA . GLY A 1 103 ? -5.281 -2.664 1.717 1.00 86.19 103 GLY A CA 1
ATOM 746 C C . GLY A 1 103 ? -5.044 -2.498 0.214 1.00 86.19 103 GLY A C 1
ATOM 747 O O . GLY A 1 103 ? -3.946 -2.784 -0.270 1.00 86.19 103 GLY A O 1
ATOM 748 N N . GLU A 1 104 ? -6.022 -1.961 -0.517 1.00 89.31 104 GLU A N 1
ATOM 749 C CA . GLU A 1 104 ? -5.857 -1.598 -1.923 1.00 89.31 104 GLU A CA 1
ATOM 750 C C . GLU A 1 104 ? -4.778 -0.517 -2.041 1.00 89.31 104 GLU A C 1
ATOM 752 O O . GLU A 1 104 ? -3.779 -0.730 -2.713 1.00 89.31 104 GLU A O 1
ATOM 757 N N . ILE A 1 105 ? -4.876 0.579 -1.274 1.00 87.62 105 ILE A N 1
ATOM 758 C CA . ILE A 1 105 ? -3.867 1.658 -1.252 1.00 87.62 105 ILE A CA 1
ATOM 759 C C . ILE A 1 105 ? -2.454 1.108 -0.988 1.00 87.62 105 ILE A C 1
ATOM 761 O O . ILE A 1 105 ? -1.500 1.501 -1.666 1.00 87.62 105 ILE A O 1
ATOM 765 N N . ALA A 1 106 ? -2.312 0.183 -0.033 1.00 84.38 106 ALA A N 1
ATOM 766 C CA . ALA A 1 106 ? -1.041 -0.466 0.282 1.00 84.38 106 ALA A CA 1
ATOM 767 C C . ALA A 1 106 ? -0.482 -1.277 -0.898 1.00 84.38 106 ALA A C 1
ATOM 769 O O . ALA A 1 106 ? 0.722 -1.242 -1.170 1.00 84.38 106 ALA A O 1
ATOM 770 N N . THR A 1 107 ? -1.358 -1.968 -1.627 1.00 85.25 107 THR A N 1
ATOM 771 C CA . THR A 1 107 ? -1.013 -2.785 -2.799 1.00 85.25 107 THR A CA 1
ATOM 772 C C . THR A 1 107 ? -0.436 -1.932 -3.929 1.00 85.25 107 THR A C 1
ATOM 774 O O . THR A 1 107 ? 0.522 -2.339 -4.595 1.00 85.25 107 THR A O 1
ATOM 777 N N . GLY A 1 108 ? -0.912 -0.695 -4.073 1.00 82.38 108 GLY A N 1
ATOM 778 C CA . GLY A 1 108 ? -0.390 0.283 -5.028 1.00 82.38 108 GLY A CA 1
ATOM 779 C C . GLY A 1 108 ? 1.105 0.533 -4.906 1.00 82.38 108 GLY A C 1
ATOM 780 O O . GLY A 1 108 ? 1.768 0.721 -5.922 1.00 82.38 108 GLY A O 1
ATOM 781 N N . LYS A 1 109 ? 1.680 0.439 -3.700 1.00 79.56 109 LYS A N 1
ATOM 782 C CA . LYS A 1 109 ? 3.132 0.567 -3.491 1.00 79.56 109 LYS A CA 1
ATOM 783 C C . LYS A 1 109 ? 3.934 -0.484 -4.267 1.00 79.56 109 LYS A C 1
ATOM 785 O O . LYS A 1 109 ? 5.054 -0.204 -4.684 1.00 79.56 109 LYS A O 1
ATOM 790 N N . SER A 1 110 ? 3.379 -1.678 -4.447 1.00 77.31 110 SER A N 1
ATOM 791 C CA . SER A 1 110 ? 4.020 -2.767 -5.188 1.00 77.31 110 SER A CA 1
ATOM 792 C C . SER A 1 110 ? 3.604 -2.790 -6.657 1.00 77.31 110 SER A C 1
ATOM 794 O O . SER A 1 110 ? 4.423 -3.118 -7.511 1.00 77.31 110 SER A O 1
ATOM 796 N N . VAL A 1 111 ? 2.353 -2.427 -6.960 1.00 81.62 111 VAL A N 1
ATOM 797 C CA . VAL A 1 111 ? 1.793 -2.521 -8.318 1.00 81.62 111 VAL A CA 1
ATOM 798 C C . VAL A 1 111 ? 2.167 -1.321 -9.186 1.00 81.62 111 VAL A C 1
ATOM 800 O O . VAL A 1 111 ? 2.606 -1.519 -10.316 1.00 81.62 111 VAL A O 1
ATOM 803 N N . LEU A 1 112 ? 2.058 -0.085 -8.683 1.00 81.12 112 LEU A N 1
ATOM 804 C CA . LEU A 1 112 ? 2.308 1.125 -9.481 1.00 81.12 112 LEU A CA 1
ATOM 805 C C . LEU A 1 112 ? 3.728 1.191 -10.056 1.00 81.12 112 LEU A C 1
ATOM 807 O O . LEU A 1 112 ? 3.847 1.502 -11.240 1.00 81.12 112 LEU A O 1
ATOM 811 N N . PRO A 1 113 ? 4.800 0.863 -9.305 1.00 76.56 113 PRO A N 1
ATOM 812 C CA . PRO A 1 113 ? 6.146 0.866 -9.866 1.00 76.56 113 PRO A CA 1
ATOM 813 C C . PRO A 1 113 ? 6.335 -0.112 -11.010 1.00 76.56 113 PRO A C 1
ATOM 815 O O . PRO A 1 113 ? 7.179 0.126 -11.858 1.00 76.56 113 PRO A O 1
ATOM 818 N N . LEU A 1 114 ? 5.570 -1.203 -11.028 1.00 77.88 114 LEU A N 1
ATOM 819 C CA . LEU A 1 114 ? 5.630 -2.208 -12.079 1.00 77.88 1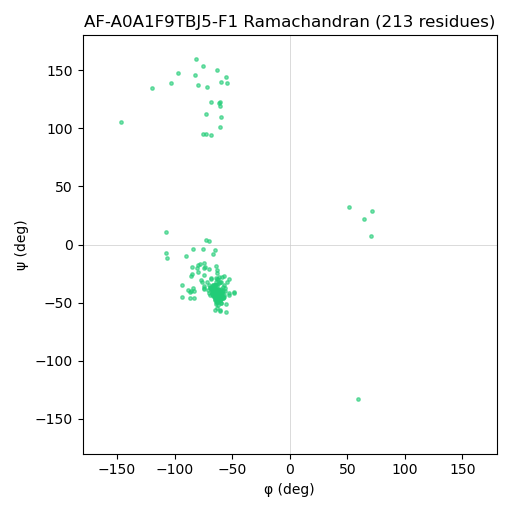14 LEU A CA 1
ATOM 820 C C . LEU A 1 114 ? 4.731 -1.829 -13.266 1.00 77.88 114 LEU A C 1
ATOM 822 O O . LEU A 1 114 ? 5.121 -1.997 -14.416 1.00 77.88 114 LEU A O 1
ATOM 826 N N . ALA A 1 115 ? 3.543 -1.288 -12.991 1.00 77.94 115 ALA A N 1
ATOM 827 C CA . ALA A 1 115 ? 2.555 -0.931 -14.002 1.00 77.94 115 ALA A CA 1
ATOM 828 C C . ALA A 1 115 ? 2.927 0.342 -14.778 1.00 77.94 115 ALA A C 1
ATOM 830 O O . ALA A 1 115 ? 2.717 0.396 -15.987 1.00 77.94 115 ALA A O 1
ATOM 831 N N . LEU A 1 116 ? 3.499 1.354 -14.116 1.00 76.94 116 LEU A N 1
ATOM 832 C CA . LEU A 1 116 ? 3.843 2.638 -14.739 1.00 76.94 116 LEU A CA 1
ATOM 833 C C . LEU A 1 116 ? 4.868 2.518 -15.881 1.00 76.94 116 LEU A C 1
ATOM 835 O O . LEU A 1 116 ? 4.644 3.123 -16.922 1.00 76.94 116 LEU A O 1
ATOM 839 N N . PRO A 1 117 ? 5.973 1.762 -15.768 1.00 68.94 117 PRO A N 1
ATOM 840 C CA . PRO A 1 117 ? 6.947 1.675 -16.857 1.00 68.94 117 PRO A CA 1
ATOM 841 C C . PRO A 1 117 ? 6.472 0.808 -18.024 1.00 68.94 117 PRO A C 1
ATOM 843 O O . PRO A 1 117 ? 6.920 1.013 -19.146 1.00 68.94 117 PRO A O 1
ATOM 846 N N . VAL A 1 118 ? 5.587 -0.161 -17.760 1.00 72.38 118 VAL A N 1
ATOM 847 C CA . VAL A 1 118 ? 5.094 -1.101 -18.777 1.00 72.38 118 VAL A CA 1
ATOM 848 C C . VAL A 1 118 ? 3.888 -0.527 -19.523 1.00 72.38 118 VAL A C 1
ATOM 850 O O . VAL A 1 118 ? 3.847 -0.588 -20.746 1.00 72.38 118 VAL A O 1
ATOM 853 N N . LEU A 1 119 ? 2.918 0.048 -18.805 1.00 77.44 119 LEU A N 1
ATOM 854 C CA . LEU A 1 119 ? 1.667 0.568 -19.374 1.00 77.44 119 LEU A CA 1
ATOM 855 C C . LEU A 1 119 ? 1.589 2.105 -19.400 1.00 77.44 119 LEU A C 1
ATOM 857 O O . LEU A 1 119 ? 0.631 2.662 -19.939 1.00 77.44 119 LEU A O 1
ATOM 861 N N . GLY A 1 120 ? 2.543 2.819 -18.801 1.00 81.75 120 GLY A N 1
ATOM 862 C CA . GLY A 1 120 ? 2.508 4.280 -18.734 1.00 81.75 120 GLY A CA 1
ATOM 863 C C . GLY A 1 120 ? 1.258 4.798 -18.020 1.00 81.75 120 GLY A C 1
ATOM 864 O O . GLY A 1 120 ? 0.857 4.304 -16.962 1.00 81.75 120 GLY A O 1
ATOM 865 N N . PHE A 1 121 ? 0.614 5.788 -18.642 1.00 83.75 121 PHE A N 1
ATOM 866 C CA . PHE A 1 121 ? -0.630 6.389 -18.163 1.00 83.75 121 PHE A CA 1
ATOM 867 C C . PHE A 1 121 ? -1.766 5.369 -17.997 1.00 83.75 121 PHE A C 1
ATOM 869 O O . PHE A 1 121 ? -2.512 5.452 -17.025 1.00 83.75 121 PHE A O 1
ATOM 876 N N . PHE A 1 122 ? -1.874 4.369 -18.879 1.00 85.88 122 PHE A N 1
ATOM 877 C CA . PHE A 1 122 ? -2.937 3.363 -18.792 1.00 85.88 122 PHE A CA 1
ATOM 878 C C . PHE A 1 122 ? -2.816 2.499 -17.536 1.00 85.88 122 PHE A C 1
ATOM 880 O O . PHE A 1 122 ? -3.826 2.170 -16.919 1.00 85.88 122 PHE A O 1
ATOM 887 N N . GLY A 1 123 ? -1.590 2.196 -17.100 1.00 85.38 123 GLY A N 1
ATOM 888 C CA . GLY A 1 123 ? -1.352 1.482 -15.845 1.00 85.38 123 GLY A CA 1
ATOM 889 C C . GLY A 1 123 ? -1.798 2.299 -14.633 1.00 85.38 123 GLY A C 1
ATOM 890 O O . GLY A 1 123 ? -2.439 1.769 -13.724 1.00 85.38 123 GLY A O 1
ATOM 891 N N . ALA A 1 124 ? -1.519 3.606 -14.648 1.00 83.69 124 ALA A N 1
ATOM 892 C CA . ALA A 1 124 ? -1.973 4.524 -13.608 1.00 83.69 124 ALA A CA 1
ATOM 893 C C . ALA A 1 124 ? -3.501 4.679 -13.599 1.00 83.69 124 ALA A C 1
ATOM 895 O O . ALA A 1 124 ? -4.109 4.619 -12.534 1.00 83.69 124 ALA A O 1
ATOM 896 N N . ALA A 1 125 ? -4.124 4.831 -14.770 1.00 88.56 125 ALA A N 1
ATOM 897 C CA . ALA A 1 125 ? -5.571 4.963 -14.912 1.00 88.56 125 ALA A CA 1
ATOM 898 C C . ALA A 1 125 ? -6.306 3.692 -14.461 1.00 88.56 125 ALA A C 1
ATOM 900 O O . ALA A 1 125 ? -7.269 3.780 -13.702 1.00 88.56 125 ALA A O 1
ATOM 901 N N . TYR A 1 126 ? -5.814 2.513 -14.855 1.00 89.44 126 TYR A N 1
ATOM 902 C CA . TYR A 1 126 ? -6.358 1.223 -14.428 1.00 89.44 126 TYR A CA 1
ATOM 903 C C . TYR A 1 126 ? -6.304 1.064 -12.907 1.00 89.44 126 TYR A C 1
ATOM 905 O O . TYR A 1 126 ? -7.314 0.776 -12.263 1.00 89.44 126 TYR A O 1
ATOM 913 N N . TYR A 1 127 ? -5.136 1.315 -12.313 1.00 90.12 127 TYR A N 1
ATOM 914 C CA . TYR A 1 127 ? -4.983 1.233 -10.866 1.00 90.12 127 TYR A CA 1
ATOM 915 C C . TYR A 1 127 ? -5.834 2.289 -10.138 1.00 90.12 127 TYR A C 1
ATOM 917 O O . TYR A 1 127 ? -6.445 2.005 -9.109 1.00 90.12 127 TYR A O 1
ATOM 925 N N . GLY A 1 128 ? -5.940 3.495 -10.702 1.00 89.75 128 GLY A N 1
ATOM 926 C CA . GLY A 1 128 ? -6.833 4.543 -10.215 1.00 89.75 128 GLY A CA 1
ATOM 927 C C . GLY A 1 128 ? -8.301 4.113 -10.222 1.00 89.75 128 GLY A C 1
ATOM 928 O O . GLY A 1 128 ? -9.005 4.354 -9.244 1.00 89.75 128 GLY A O 1
ATOM 929 N N . ALA A 1 129 ? -8.753 3.418 -11.267 1.00 92.38 129 ALA A N 1
ATOM 930 C CA . ALA A 1 129 ? -10.107 2.878 -11.349 1.00 92.38 129 ALA A CA 1
ATOM 931 C C . ALA A 1 129 ? -10.363 1.785 -10.296 1.00 92.38 129 ALA A C 1
ATOM 933 O O . ALA A 1 129 ? -11.412 1.799 -9.649 1.00 92.38 129 ALA A O 1
ATOM 934 N N . LEU A 1 130 ? -9.400 0.884 -10.059 1.00 91.81 130 LEU A N 1
ATOM 935 C CA . LEU A 1 130 ? -9.485 -0.112 -8.980 1.00 91.81 130 LEU A CA 1
ATOM 936 C C . LEU A 1 130 ? -9.604 0.556 -7.610 1.00 91.81 130 LEU A C 1
ATOM 938 O O . LEU A 1 130 ? -10.478 0.207 -6.812 1.00 91.81 130 LEU A O 1
ATOM 942 N N . LEU A 1 131 ? -8.770 1.567 -7.366 1.00 92.12 131 LEU A N 1
ATOM 943 C CA . LEU A 1 131 ? -8.787 2.311 -6.118 1.00 92.12 131 LEU A CA 1
ATOM 944 C C . LEU A 1 131 ? -10.099 3.089 -5.936 1.00 92.12 131 LEU A C 1
ATOM 946 O O . LEU A 1 131 ? -10.668 3.086 -4.845 1.00 92.12 131 LEU A O 1
ATOM 950 N N . ALA A 1 132 ? -10.621 3.702 -7.000 1.00 92.25 132 ALA A N 1
ATOM 951 C CA . ALA A 1 132 ? -11.914 4.380 -6.989 1.00 92.25 132 ALA A CA 1
ATOM 952 C C . ALA A 1 132 ? -13.061 3.400 -6.699 1.00 92.25 132 ALA A C 1
ATOM 954 O O . ALA A 1 132 ? -13.930 3.693 -5.878 1.00 92.25 132 ALA A O 1
ATOM 955 N N . ALA A 1 133 ? -13.038 2.206 -7.295 1.00 94.12 133 ALA A N 1
ATOM 956 C CA . ALA A 1 133 ? -14.020 1.164 -7.020 1.00 94.12 133 ALA A CA 1
ATOM 957 C C . ALA A 1 133 ? -13.947 0.675 -5.563 1.00 94.12 133 ALA A C 1
ATOM 959 O O . ALA A 1 133 ? -14.984 0.448 -4.934 1.00 94.12 133 ALA A O 1
ATOM 960 N N . ALA A 1 134 ? -12.744 0.524 -5.001 1.00 92.19 134 ALA A N 1
ATOM 961 C CA . ALA A 1 134 ? -12.552 0.186 -3.591 1.00 92.19 134 ALA A CA 1
ATOM 962 C C . ALA A 1 134 ? -13.071 1.297 -2.663 1.00 92.19 134 ALA A C 1
ATOM 964 O O . ALA A 1 134 ? -13.779 1.010 -1.696 1.00 92.19 134 ALA A O 1
ATOM 965 N N . ALA A 1 135 ? -12.791 2.562 -2.988 1.00 91.75 135 ALA A N 1
ATOM 966 C CA . ALA A 1 135 ? -13.270 3.718 -2.237 1.00 91.75 135 ALA A CA 1
ATOM 967 C C . ALA A 1 135 ? -14.797 3.833 -2.279 1.00 91.75 135 ALA A C 1
ATOM 969 O O . ALA A 1 135 ? -15.423 4.049 -1.242 1.00 91.75 135 ALA A O 1
ATOM 970 N N . LEU A 1 136 ? -15.407 3.616 -3.447 1.00 94.44 136 LEU A N 1
ATOM 971 C CA . LEU A 1 136 ? -16.857 3.612 -3.608 1.00 94.44 136 LEU A CA 1
ATOM 972 C C . LEU A 1 136 ? -17.504 2.493 -2.783 1.00 94.44 136 LEU A C 1
ATOM 974 O O . LEU A 1 136 ? -18.436 2.756 -2.029 1.00 94.44 136 LEU A O 1
ATOM 978 N N . LYS A 1 137 ? -16.977 1.263 -2.857 1.00 93.62 137 LYS A N 1
ATOM 979 C CA . LYS A 1 137 ? -17.449 0.128 -2.041 1.00 93.62 137 LYS A CA 1
ATOM 980 C C . LYS A 1 137 ? -17.356 0.423 -0.542 1.00 93.62 137 LYS A C 1
ATOM 982 O O . LYS A 1 137 ? -18.317 0.181 0.188 1.00 93.62 137 LYS A O 1
ATOM 987 N N . ALA A 1 138 ? -16.232 0.978 -0.088 1.00 93.12 138 ALA A N 1
ATOM 988 C CA . ALA A 1 138 ? -16.052 1.374 1.304 1.00 93.12 138 ALA A CA 1
ATOM 989 C C . ALA A 1 138 ? -17.048 2.469 1.709 1.00 93.12 138 ALA A C 1
ATOM 991 O O . ALA A 1 138 ? -17.688 2.350 2.749 1.00 93.12 138 ALA A O 1
ATOM 992 N N . LEU A 1 139 ? -17.245 3.497 0.878 1.00 92.75 139 LEU A N 1
ATOM 993 C CA . LEU A 1 139 ? -18.197 4.574 1.143 1.00 92.75 139 LEU A CA 1
ATOM 994 C C . LEU A 1 139 ? -19.633 4.053 1.245 1.00 92.75 139 LEU A C 1
ATOM 996 O O . LEU A 1 139 ? -20.326 4.369 2.211 1.00 92.75 139 LEU A O 1
ATOM 1000 N N . LEU A 1 140 ? -20.064 3.221 0.295 1.00 93.75 140 LEU A N 1
ATOM 1001 C CA . LEU A 1 140 ? -21.384 2.592 0.315 1.00 93.75 140 LEU A CA 1
ATOM 1002 C C . LEU A 1 140 ? -21.579 1.758 1.584 1.00 93.75 140 LEU A C 1
ATOM 1004 O O . LEU A 1 140 ? -22.629 1.852 2.217 1.00 93.75 140 LEU A O 1
ATOM 1008 N N . MET A 1 141 ? -20.559 1.008 2.013 1.00 93.00 141 MET A N 1
ATOM 1009 C CA . MET A 1 141 ? -20.639 0.240 3.255 1.00 93.00 141 MET A CA 1
ATOM 1010 C C . MET A 1 141 ? -20.605 1.096 4.517 1.00 93.00 141 MET A C 1
ATOM 1012 O O . MET A 1 141 ? -21.272 0.748 5.486 1.00 93.00 141 MET A O 1
ATOM 1016 N N . LEU A 1 142 ? -19.908 2.231 4.529 1.00 91.50 142 LEU A N 1
ATOM 1017 C CA . LEU A 1 142 ? -19.979 3.181 5.644 1.00 91.50 142 LEU A CA 1
ATOM 1018 C C . LEU A 1 142 ? -21.374 3.811 5.738 1.00 91.50 142 LEU A C 1
ATOM 1020 O O . LEU A 1 142 ? -21.932 3.921 6.830 1.00 91.50 142 LEU A O 1
ATOM 1024 N N . LEU A 1 143 ? -21.972 4.172 4.601 1.00 90.56 143 LEU A N 1
ATOM 1025 C CA . LEU A 1 143 ? -23.349 4.666 4.548 1.00 90.56 143 LEU A CA 1
ATOM 1026 C C . LEU A 1 143 ? -24.341 3.594 5.012 1.00 90.56 143 LEU A C 1
ATOM 1028 O O . LEU A 1 143 ? -25.196 3.881 5.848 1.00 90.56 143 LEU A O 1
ATOM 1032 N N . ALA A 1 144 ? -24.178 2.349 4.557 1.00 89.88 144 ALA A N 1
ATOM 1033 C CA . ALA A 1 144 ? -24.957 1.215 5.042 1.00 89.88 144 ALA A CA 1
ATOM 1034 C C . ALA A 1 144 ? -24.759 1.018 6.553 1.00 89.88 144 ALA A C 1
ATOM 1036 O O . ALA A 1 144 ? -25.730 0.895 7.292 1.00 89.88 144 ALA A O 1
ATOM 1037 N N . GLY A 1 145 ? -23.524 1.094 7.052 1.00 87.44 145 GLY A N 1
ATOM 1038 C CA . GLY A 1 145 ? -23.214 1.014 8.478 1.00 87.44 145 GLY A CA 1
ATOM 1039 C C . GLY A 1 145 ? -23.954 2.071 9.299 1.00 87.44 145 GLY A C 1
ATOM 1040 O O . GLY A 1 145 ? -24.496 1.777 10.360 1.00 87.44 145 GLY A O 1
ATOM 1041 N N . ARG A 1 146 ? -24.110 3.282 8.758 1.00 86.44 146 ARG A N 1
ATOM 1042 C CA . ARG A 1 146 ? -24.887 4.348 9.398 1.00 86.44 146 ARG A CA 1
ATOM 1043 C C . ARG A 1 146 ? -26.377 4.014 9.550 1.00 86.44 146 ARG A C 1
ATOM 1045 O O . ARG A 1 146 ? -26.988 4.514 10.496 1.00 86.44 146 ARG A O 1
ATOM 1052 N N . LEU A 1 147 ? -26.951 3.213 8.650 1.00 85.31 147 LEU A N 1
ATOM 1053 C CA . LEU A 1 147 ? -28.341 2.743 8.720 1.00 85.31 147 LEU A CA 1
ATOM 1054 C C . LEU A 1 147 ? -28.478 1.466 9.562 1.00 85.31 147 LEU A C 1
ATOM 1056 O O . LEU A 1 147 ? -29.427 1.343 10.329 1.00 85.31 147 LEU A O 1
ATOM 1060 N N . LEU A 1 148 ? -27.540 0.523 9.429 1.00 84.75 148 LEU A N 1
ATOM 1061 C CA . LEU A 1 148 ? -27.614 -0.797 10.059 1.00 84.75 148 LEU A CA 1
ATOM 1062 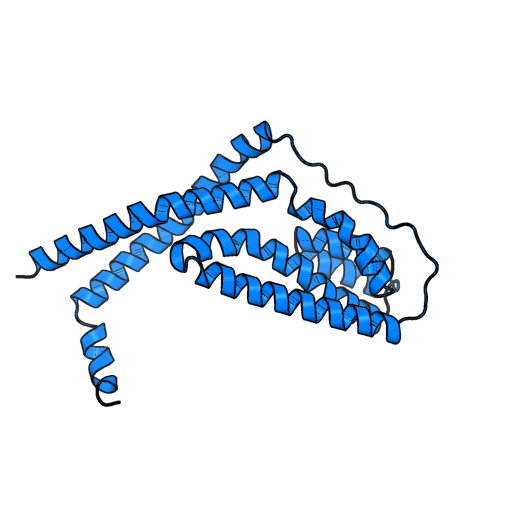C C . LEU A 1 148 ? -27.101 -0.827 11.505 1.00 84.75 148 LEU A C 1
ATOM 1064 O O . LEU A 1 148 ? -27.491 -1.732 12.248 1.00 84.75 148 LEU A O 1
ATOM 1068 N N . LEU A 1 149 ? -26.212 0.095 11.901 1.00 83.69 149 LEU A N 1
ATOM 1069 C CA . LEU A 1 149 ? -25.613 0.116 13.236 1.00 83.69 149 LEU A CA 1
ATOM 1070 C C . LEU A 1 149 ? -26.226 1.194 14.150 1.00 83.69 149 LEU A C 1
ATOM 1072 O O . LEU A 1 149 ? -26.444 2.345 13.732 1.00 83.69 149 LEU A O 1
ATOM 1076 N N . PRO A 1 150 ? -26.455 0.850 15.434 1.00 77.25 150 PRO A N 1
ATOM 1077 C CA . PRO A 1 150 ? -26.922 1.801 16.431 1.00 77.25 150 PRO A CA 1
ATOM 1078 C C . PRO A 1 150 ? -25.899 2.922 16.652 1.00 77.25 150 PRO A C 1
ATOM 1080 O O . PRO A 1 150 ? -24.688 2.740 16.510 1.00 77.25 150 PRO A O 1
ATOM 1083 N N . ARG A 1 151 ? -26.391 4.115 17.008 1.00 71.12 151 ARG A N 1
ATOM 1084 C CA . ARG A 1 151 ? -25.532 5.246 17.386 1.00 71.12 151 ARG A CA 1
ATOM 1085 C C . ARG A 1 151 ? -24.723 4.868 18.627 1.00 71.12 151 ARG A C 1
ATOM 1087 O O . ARG A 1 151 ? -25.308 4.572 19.663 1.00 71.12 151 ARG A O 1
ATOM 1094 N N . ARG A 1 152 ? -23.393 4.922 18.531 1.00 68.50 152 ARG A N 1
ATOM 1095 C CA . ARG A 1 152 ? -22.497 4.762 19.683 1.00 68.50 152 ARG A CA 1
ATOM 1096 C C . ARG A 1 152 ? -22.051 6.116 20.243 1.00 68.50 152 ARG A C 1
ATOM 1098 O O . ARG A 1 152 ? -21.898 7.063 19.462 1.00 68.50 152 ARG A O 1
ATOM 1105 N N . PRO A 1 153 ? -21.825 6.213 21.569 1.00 59.78 153 PRO A N 1
ATOM 1106 C CA . PRO A 1 153 ? -21.184 7.367 22.182 1.00 59.78 153 PRO A CA 1
ATOM 1107 C C . PRO A 1 153 ? -19.826 7.642 21.540 1.00 59.78 153 PRO A C 1
ATOM 1109 O O . PRO A 1 153 ? -19.097 6.734 21.136 1.00 59.78 153 PRO A O 1
ATOM 1112 N N . ARG A 1 154 ? -19.503 8.925 21.421 1.00 56.34 154 ARG A N 1
ATOM 1113 C CA . ARG A 1 154 ? -18.325 9.416 20.713 1.00 56.34 154 ARG A CA 1
ATOM 1114 C C . ARG A 1 154 ? -17.067 9.116 21.531 1.00 56.34 154 ARG A C 1
ATOM 1116 O O . ARG A 1 154 ? -16.706 9.901 22.396 1.00 56.34 154 ARG A O 1
ATOM 1123 N N . ALA A 1 155 ? -16.392 8.005 21.253 1.00 55.34 155 ALA A N 1
ATOM 1124 C CA . ALA A 1 155 ? -15.055 7.776 21.792 1.00 55.34 155 ALA A CA 1
ATOM 1125 C C . ALA A 1 155 ? -14.024 8.560 20.969 1.00 55.34 155 ALA A C 1
ATOM 1127 O O . ALA A 1 155 ? -14.101 8.607 19.736 1.00 55.34 155 ALA A O 1
ATOM 1128 N N . ALA A 1 156 ? -13.064 9.189 21.646 1.00 51.06 156 ALA A N 1
ATOM 1129 C CA . ALA A 1 156 ? -11.919 9.795 20.985 1.00 51.06 156 ALA A CA 1
ATOM 1130 C C . ALA A 1 156 ? -11.145 8.695 20.246 1.00 51.06 156 ALA A C 1
ATOM 1132 O O . ALA A 1 156 ? -10.745 7.698 20.846 1.00 51.06 156 ALA A O 1
ATOM 1133 N N . ALA A 1 157 ? -10.963 8.855 18.936 1.00 53.06 157 ALA A N 1
ATOM 1134 C CA . ALA A 1 157 ? -10.101 7.961 18.180 1.00 53.06 157 ALA A CA 1
ATOM 1135 C C . ALA A 1 157 ? -8.687 8.075 18.761 1.00 53.06 157 ALA A C 1
ATOM 1137 O O . ALA A 1 157 ? -8.115 9.167 18.764 1.00 53.06 157 ALA A O 1
ATOM 1138 N N . ALA A 1 158 ? -8.136 6.970 19.265 1.00 51.47 158 ALA A N 1
ATOM 1139 C CA . ALA A 1 158 ? -6.738 6.928 19.654 1.00 51.47 158 ALA A CA 1
ATOM 1140 C C . ALA A 1 158 ? -5.905 7.236 18.405 1.00 51.47 158 ALA A C 1
ATOM 1142 O O . ALA A 1 158 ? -5.876 6.456 17.450 1.00 51.47 158 ALA A O 1
ATOM 1143 N N . ALA A 1 159 ? -5.280 8.412 18.382 1.00 49.69 159 ALA A N 1
ATOM 1144 C CA . ALA A 1 159 ? -4.372 8.794 17.319 1.00 49.69 159 ALA A CA 1
ATOM 1145 C C . ALA A 1 159 ? -3.130 7.903 17.423 1.00 49.69 159 ALA A C 1
ATOM 1147 O O . ALA A 1 159 ? -2.204 8.190 18.180 1.00 49.69 159 ALA A O 1
ATOM 1148 N N . LEU A 1 160 ? -3.112 6.803 16.670 1.00 52.66 160 LEU A N 1
ATOM 1149 C CA . LEU A 1 160 ? -1.882 6.079 16.380 1.00 52.66 160 LEU A CA 1
ATOM 1150 C C . LEU A 1 160 ? -0.972 7.055 15.634 1.00 52.66 160 LEU A C 1
ATOM 1152 O O . LEU A 1 160 ? -1.187 7.328 14.457 1.00 52.66 160 LEU A O 1
ATOM 1156 N N . ARG A 1 161 ? -0.002 7.643 16.343 1.00 48.12 161 ARG A N 1
ATOM 1157 C CA . ARG A 1 161 ? 1.014 8.511 15.742 1.00 48.12 161 ARG A CA 1
ATOM 1158 C C . ARG A 1 161 ? 1.968 7.621 14.951 1.00 48.12 161 ARG A C 1
ATOM 1160 O O . ARG A 1 161 ? 2.697 6.840 15.563 1.00 48.12 161 ARG A O 1
ATOM 1167 N N . PRO A 1 162 ? 1.999 7.716 13.615 1.00 52.78 162 PRO A N 1
ATOM 1168 C CA . PRO A 1 162 ? 3.013 7.019 12.854 1.00 52.78 162 PRO A CA 1
ATOM 1169 C C . PRO A 1 162 ? 4.375 7.664 13.138 1.00 52.78 162 PRO A C 1
ATOM 1171 O O . PRO A 1 162 ? 4.565 8.864 12.941 1.00 52.78 162 PRO A O 1
ATOM 1174 N N . ALA A 1 163 ? 5.334 6.872 13.613 1.00 52.75 163 ALA A N 1
ATOM 1175 C CA . ALA A 1 163 ? 6.720 7.303 13.729 1.00 52.75 163 ALA A CA 1
ATOM 1176 C C . ALA A 1 163 ? 7.356 7.307 12.327 1.00 52.75 163 ALA A C 1
ATOM 1178 O O . ALA A 1 163 ? 7.793 6.271 11.826 1.00 52.75 163 ALA A O 1
ATOM 1179 N N . GLY A 1 164 ? 7.357 8.461 11.657 1.00 55.03 164 GLY A N 1
ATOM 1180 C CA . GLY A 1 164 ? 8.107 8.651 10.415 1.00 55.03 164 GLY A CA 1
ATOM 1181 C C . GLY A 1 164 ? 9.610 8.726 10.695 1.00 55.03 164 GLY A C 1
ATOM 1182 O O . GLY A 1 164 ? 10.038 9.401 11.630 1.00 55.03 164 GLY A O 1
ATOM 1183 N N . VAL A 1 165 ? 10.429 8.043 9.894 1.00 58.81 165 VAL A N 1
ATOM 1184 C CA . VAL A 1 165 ? 11.894 8.191 9.950 1.00 58.81 165 VAL A CA 1
ATOM 1185 C C . VAL A 1 165 ? 12.344 9.427 9.158 1.00 58.81 165 VAL A C 1
ATOM 1187 O O . VAL A 1 165 ? 11.761 9.734 8.118 1.00 58.81 165 VAL A O 1
ATOM 1190 N N . PRO A 1 166 ? 13.410 10.126 9.593 1.00 68.19 166 PRO A N 1
ATOM 1191 C CA . PRO A 1 166 ? 13.906 11.318 8.908 1.00 68.19 166 PRO A CA 1
ATOM 1192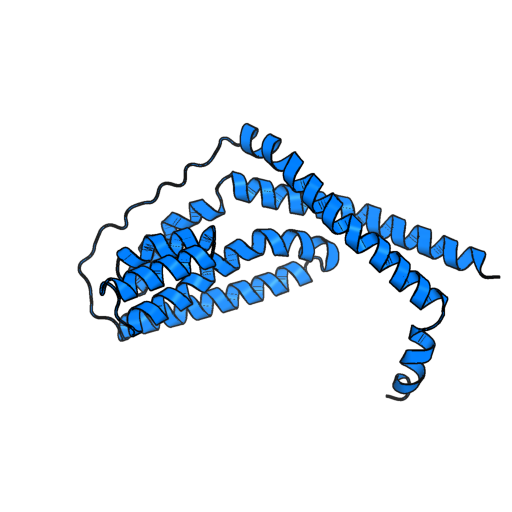 C C . PRO A 1 166 ? 14.318 11.020 7.454 1.00 68.19 166 PRO A C 1
ATOM 1194 O O . PRO A 1 166 ? 14.964 10.005 7.174 1.00 68.19 166 PRO A O 1
ATOM 1197 N N . PHE A 1 167 ? 13.994 11.945 6.539 1.00 59.06 167 PHE A N 1
ATOM 1198 C CA . PHE A 1 167 ? 14.120 11.807 5.076 1.00 59.06 167 PHE A CA 1
ATOM 1199 C C . PHE A 1 167 ? 15.488 11.280 4.610 1.00 59.06 167 PHE A C 1
ATOM 1201 O O . PHE A 1 167 ? 15.553 10.377 3.780 1.00 59.06 167 PHE A O 1
ATOM 1208 N N . ARG A 1 168 ? 16.593 11.758 5.202 1.00 57.84 168 ARG A N 1
ATOM 1209 C CA . ARG A 1 168 ? 17.956 11.308 4.855 1.00 57.84 168 ARG A CA 1
ATOM 1210 C C . ARG A 1 168 ? 18.204 9.824 5.161 1.00 57.84 168 ARG A C 1
ATOM 1212 O O . ARG A 1 168 ? 18.819 9.129 4.356 1.00 57.84 168 ARG A O 1
ATOM 1219 N N . ARG A 1 169 ? 17.693 9.315 6.290 1.00 67.06 169 ARG A N 1
ATOM 1220 C CA . ARG A 1 169 ? 17.791 7.884 6.645 1.00 67.06 169 ARG A CA 1
ATOM 1221 C C . ARG A 1 169 ? 16.831 7.038 5.809 1.00 67.06 169 ARG A C 1
ATOM 1223 O O . ARG A 1 169 ? 17.183 5.927 5.420 1.00 67.06 169 ARG A O 1
ATOM 1230 N N . ALA A 1 170 ? 15.652 7.568 5.487 1.00 65.12 170 ALA A N 1
ATOM 1231 C CA . ALA A 1 170 ? 14.692 6.912 4.603 1.00 65.12 170 ALA A CA 1
ATOM 1232 C C . ALA A 1 170 ? 15.225 6.766 3.162 1.00 65.12 170 ALA A C 1
ATOM 1234 O O . ALA A 1 170 ? 15.055 5.704 2.564 1.00 65.12 170 ALA A O 1
ATOM 1235 N N . ALA A 1 171 ? 15.921 7.777 2.631 1.00 63.62 171 ALA A N 1
ATOM 1236 C CA . ALA A 1 171 ? 16.526 7.765 1.296 1.00 63.62 171 ALA A CA 1
ATOM 1237 C C . ALA A 1 171 ? 17.641 6.716 1.169 1.00 63.62 171 ALA A C 1
ATOM 1239 O O . ALA A 1 171 ? 17.531 5.792 0.360 1.00 63.62 171 ALA A O 1
ATOM 1240 N N . ALA A 1 172 ? 18.658 6.778 2.037 1.00 69.06 172 ALA A N 1
ATOM 1241 C CA . ALA A 1 172 ? 19.777 5.831 2.014 1.00 69.06 172 ALA A CA 1
ATOM 1242 C C . ALA A 1 172 ? 19.308 4.380 2.200 1.00 69.06 172 ALA A C 1
ATOM 1244 O O . ALA A 1 172 ? 19.759 3.460 1.517 1.00 69.06 172 ALA A O 1
ATOM 1245 N N . ALA A 1 173 ? 18.335 4.166 3.084 1.00 71.00 173 ALA A N 1
ATOM 1246 C CA . ALA A 1 173 ? 17.839 2.832 3.352 1.00 71.00 173 ALA A CA 1
ATOM 1247 C C . ALA A 1 173 ? 16.880 2.308 2.255 1.00 71.00 173 ALA A C 1
ATOM 1249 O O . ALA A 1 173 ? 16.672 1.099 2.162 1.00 71.00 173 ALA A O 1
ATOM 1250 N N . SER A 1 174 ? 16.334 3.171 1.387 1.00 70.44 174 SER A N 1
ATOM 1251 C CA . SER A 1 174 ? 15.484 2.774 0.248 1.00 70.44 174 SER A CA 1
ATOM 1252 C C . SER A 1 174 ? 16.266 2.278 -0.971 1.00 70.44 174 SER A C 1
ATOM 1254 O O . SER A 1 174 ? 15.683 1.570 -1.793 1.00 70.44 174 SER A O 1
ATOM 1256 N N . LEU A 1 175 ? 17.572 2.557 -1.079 1.00 72.50 175 LEU A N 1
ATOM 1257 C CA . LEU A 1 175 ? 18.404 2.118 -2.212 1.00 72.50 175 LEU A CA 1
ATOM 1258 C C . LEU A 1 175 ? 18.511 0.585 -2.309 1.00 72.50 175 LEU A C 1
ATOM 1260 O O . LEU A 1 175 ? 18.186 -0.006 -3.336 1.00 72.50 175 LEU A O 1
ATOM 1264 N N . LYS A 1 176 ? 18.932 -0.077 -1.222 1.00 76.38 176 LYS A N 1
ATOM 1265 C CA . LYS A 1 176 ? 19.216 -1.527 -1.204 1.00 76.38 176 LYS A CA 1
ATOM 1266 C C . LYS A 1 176 ? 17.986 -2.407 -1.520 1.00 76.38 176 LYS A C 1
ATOM 1268 O O . LYS A 1 176 ? 18.129 -3.347 -2.302 1.00 76.38 176 LYS A O 1
ATOM 1273 N N . PRO A 1 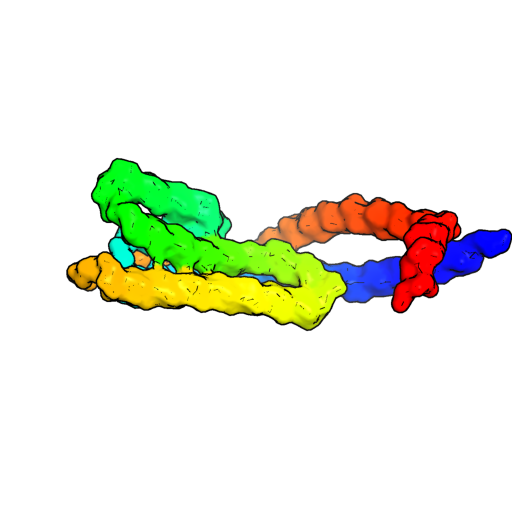177 ? 16.780 -2.137 -0.976 1.00 70.94 177 PRO A N 1
ATOM 1274 C CA . PRO A 1 177 ? 15.560 -2.844 -1.369 1.00 70.94 177 PRO A CA 1
ATOM 1275 C C . PRO A 1 177 ? 15.162 -2.578 -2.820 1.00 70.94 177 PRO A C 1
ATOM 1277 O O . PRO A 1 177 ? 14.782 -3.515 -3.514 1.00 70.94 177 PRO A O 1
ATOM 1280 N N . SER A 1 178 ? 15.291 -1.330 -3.285 1.00 70.19 178 SER A N 1
ATOM 1281 C CA . SER A 1 178 ? 14.939 -0.963 -4.660 1.00 70.19 178 SER A CA 1
ATOM 1282 C C . SER A 1 178 ? 15.788 -1.737 -5.665 1.00 70.19 178 SER A C 1
ATOM 1284 O O . SER A 1 178 ? 15.243 -2.370 -6.563 1.00 70.19 178 SER A O 1
ATOM 1286 N N . LEU A 1 179 ? 17.107 -1.795 -5.447 1.00 69.19 179 LEU A N 1
ATOM 1287 C CA . LEU A 1 179 ? 18.027 -2.576 -6.279 1.00 69.19 179 LEU A CA 1
ATOM 1288 C C . LEU A 1 179 ? 17.715 -4.077 -6.255 1.00 69.19 179 LEU A C 1
ATOM 1290 O O . LEU A 1 179 ? 17.765 -4.718 -7.299 1.00 69.19 179 LEU A O 1
ATOM 1294 N N . ARG A 1 180 ? 17.336 -4.644 -5.099 1.00 75.88 180 ARG A N 1
ATOM 1295 C CA . ARG A 1 180 ? 16.904 -6.052 -5.017 1.00 75.88 180 ARG A CA 1
ATOM 1296 C C . ARG A 1 180 ? 15.649 -6.324 -5.840 1.00 75.88 180 ARG A C 1
ATOM 1298 O O . ARG A 1 180 ? 15.604 -7.336 -6.533 1.00 75.88 180 ARG A O 1
ATOM 1305 N N . THR A 1 181 ? 14.646 -5.451 -5.766 1.00 71.06 181 THR A N 1
ATOM 1306 C CA . THR A 1 181 ? 13.421 -5.585 -6.566 1.00 71.06 181 THR A CA 1
ATOM 1307 C C . THR A 1 181 ? 13.735 -5.475 -8.052 1.00 71.06 181 THR A C 1
ATOM 1309 O O . THR A 1 181 ? 13.285 -6.320 -8.822 1.00 71.06 181 THR A O 1
ATOM 1312 N N . ILE A 1 182 ? 14.568 -4.505 -8.441 1.00 72.19 182 ILE A N 1
ATOM 1313 C CA . ILE A 1 182 ? 14.997 -4.327 -9.831 1.00 72.19 182 ILE A CA 1
ATOM 1314 C C . ILE A 1 182 ? 15.712 -5.580 -10.338 1.00 72.19 182 ILE A C 1
ATOM 1316 O O . ILE A 1 182 ? 15.313 -6.124 -11.363 1.00 72.19 182 ILE A O 1
ATOM 1320 N N . LEU A 1 183 ? 16.699 -6.099 -9.597 1.00 74.62 183 LEU A N 1
ATOM 1321 C CA . LEU A 1 183 ? 17.421 -7.315 -9.986 1.00 74.62 183 LEU A CA 1
ATOM 1322 C C . LEU A 1 183 ? 16.491 -8.527 -10.099 1.00 74.62 183 LEU A C 1
ATOM 1324 O O . LEU A 1 183 ? 16.637 -9.335 -11.011 1.00 74.62 183 LEU A O 1
ATOM 1328 N N . LYS A 1 184 ? 15.540 -8.665 -9.168 1.00 75.75 184 LYS A N 1
ATOM 1329 C CA . LYS A 1 184 ? 14.600 -9.789 -9.154 1.00 75.75 184 LYS A CA 1
ATOM 1330 C C . LYS A 1 184 ? 13.672 -9.755 -10.365 1.00 75.75 184 LYS A C 1
ATOM 1332 O O . LYS A 1 184 ? 13.475 -10.796 -10.978 1.00 75.75 184 LYS A O 1
ATOM 1337 N N . VAL A 1 185 ? 13.147 -8.579 -10.717 1.00 73.06 185 VAL A N 1
ATOM 1338 C CA . VAL A 1 185 ? 12.298 -8.395 -11.904 1.00 73.06 185 VAL A CA 1
ATOM 1339 C C . VAL A 1 185 ? 13.104 -8.590 -13.181 1.00 73.06 185 VAL A C 1
ATOM 1341 O O . VAL A 1 185 ? 12.647 -9.289 -14.077 1.00 73.06 185 VAL A O 1
ATOM 1344 N N . LEU A 1 186 ? 14.325 -8.056 -13.253 1.00 72.62 186 LEU A N 1
ATOM 1345 C CA . LEU A 1 186 ? 15.188 -8.229 -14.419 1.00 72.62 186 LEU A CA 1
ATOM 1346 C C . LEU A 1 186 ? 15.543 -9.709 -14.640 1.00 72.62 186 LEU A C 1
ATOM 1348 O O . LEU A 1 186 ? 15.523 -10.182 -15.773 1.00 72.62 186 LEU A O 1
ATOM 1352 N N . LYS A 1 187 ? 15.769 -10.469 -13.558 1.00 77.31 187 LYS A N 1
ATOM 1353 C CA . LYS A 1 187 ? 16.039 -11.914 -13.613 1.00 77.31 187 LYS A CA 1
ATOM 1354 C C . LYS A 1 187 ? 14.890 -12.720 -14.227 1.00 77.31 187 LYS A C 1
ATOM 1356 O O . LYS A 1 187 ? 15.163 -13.733 -14.858 1.00 77.31 187 LYS A O 1
ATOM 1361 N N . THR A 1 188 ? 13.634 -12.310 -14.055 1.00 71.94 188 THR A N 1
ATOM 1362 C CA . THR A 1 188 ? 12.480 -12.955 -14.708 1.00 71.94 188 THR A CA 1
ATOM 1363 C C . THR A 1 188 ? 12.182 -12.369 -16.084 1.00 71.94 188 THR A C 1
ATOM 1365 O O . THR A 1 188 ? 11.855 -13.109 -17.006 1.00 71.94 188 THR A O 1
ATOM 1368 N N . MET A 1 189 ? 12.309 -11.052 -16.243 1.00 68.81 189 MET A N 1
ATOM 1369 C CA . MET A 1 189 ? 11.936 -10.355 -17.471 1.00 68.81 189 MET A CA 1
ATOM 1370 C C . MET A 1 189 ? 12.895 -10.653 -18.628 1.00 68.81 189 MET A C 1
ATOM 1372 O O . MET A 1 189 ? 12.438 -10.834 -19.750 1.00 68.81 189 MET A O 1
ATOM 1376 N N . VAL A 1 190 ? 14.203 -10.750 -18.368 1.00 74.94 190 VAL A N 1
ATOM 1377 C CA . VAL A 1 190 ? 15.208 -11.049 -19.402 1.00 74.94 190 VAL A CA 1
ATOM 1378 C C . VAL A 1 190 ? 14.964 -12.416 -20.058 1.00 74.94 190 VAL A C 1
ATOM 1380 O O . VAL A 1 190 ? 14.771 -12.439 -21.271 1.00 74.94 190 VAL A O 1
ATOM 1383 N N . PRO A 1 191 ? 14.896 -13.549 -19.332 1.00 78.25 191 PRO A N 1
ATOM 1384 C CA . PRO A 1 191 ? 14.648 -14.841 -19.972 1.00 78.25 191 PRO A CA 1
ATOM 1385 C C . PRO A 1 191 ? 13.279 -14.908 -20.656 1.00 78.25 191 PRO A C 1
ATOM 1387 O O . PRO A 1 191 ? 13.182 -15.473 -21.741 1.00 78.25 191 PRO A O 1
ATOM 1390 N N . ALA A 1 192 ? 12.242 -14.280 -20.088 1.00 75.19 192 ALA A N 1
ATOM 1391 C CA . ALA A 1 192 ? 10.937 -14.193 -20.741 1.00 75.19 192 ALA A CA 1
ATOM 1392 C C . ALA A 1 192 ? 11.002 -13.410 -22.065 1.00 75.19 192 ALA A C 1
ATOM 1394 O O . ALA A 1 192 ? 10.459 -13.862 -23.069 1.00 75.19 192 ALA A O 1
ATOM 1395 N N . ALA A 1 193 ? 11.705 -12.275 -22.099 1.00 69.69 193 ALA A N 1
ATOM 1396 C CA . ALA A 1 193 ? 11.879 -11.476 -23.310 1.00 69.69 193 ALA A CA 1
ATOM 1397 C C . ALA A 1 193 ? 12.656 -12.237 -24.395 1.00 69.69 193 ALA A C 1
ATOM 1399 O O . ALA A 1 193 ? 12.248 -12.230 -25.553 1.00 69.69 193 ALA A O 1
ATOM 1400 N N . TYR A 1 194 ? 13.728 -12.946 -24.025 1.00 75.56 194 TYR A N 1
ATOM 1401 C CA . TYR A 1 194 ? 14.473 -13.790 -24.964 1.00 75.56 194 TYR A CA 1
ATOM 1402 C C . TYR A 1 194 ? 13.634 -14.955 -25.490 1.00 75.56 194 TYR A C 1
ATOM 1404 O O . TYR A 1 194 ? 13.719 -15.270 -26.673 1.00 75.56 194 TYR A O 1
ATOM 1412 N N . LEU A 1 195 ? 12.801 -15.568 -24.645 1.00 79.12 195 LEU A N 1
ATOM 1413 C CA . LEU A 1 195 ? 11.899 -16.639 -25.059 1.00 79.12 195 LEU A CA 1
ATOM 1414 C C . LEU A 1 195 ? 10.849 -16.135 -26.055 1.00 79.12 195 LEU A C 1
ATOM 1416 O O . LEU A 1 195 ? 10.641 -16.757 -27.092 1.00 79.12 195 LEU A O 1
ATOM 1420 N N . VAL A 1 196 ? 10.215 -14.996 -25.765 1.00 75.38 196 VAL A N 1
ATOM 1421 C CA . VAL A 1 196 ? 9.258 -14.353 -26.681 1.00 75.38 196 VAL A CA 1
ATOM 1422 C C . VAL A 1 196 ? 9.939 -14.010 -27.999 1.00 75.38 196 VAL A C 1
ATOM 1424 O O . VAL A 1 196 ? 9.393 -14.288 -29.062 1.00 75.38 196 VAL A O 1
ATOM 1427 N N . TYR A 1 197 ? 11.155 -13.469 -27.938 1.00 71.19 197 TYR A N 1
ATOM 1428 C CA . TYR A 1 197 ? 11.914 -13.140 -29.132 1.00 71.19 197 TYR A CA 1
ATOM 1429 C C . TYR A 1 197 ? 12.273 -14.381 -29.963 1.00 71.19 197 TYR A C 1
ATOM 1431 O O . TYR A 1 197 ? 12.131 -14.375 -31.183 1.00 71.19 197 TYR A O 1
ATOM 1439 N N . PHE A 1 198 ? 12.663 -15.474 -29.305 1.00 77.19 198 PHE A N 1
ATOM 1440 C CA . PHE A 1 198 ? 12.897 -16.765 -29.948 1.00 77.19 198 PHE A CA 1
ATOM 1441 C C . PHE A 1 198 ? 11.627 -17.308 -30.623 1.00 77.19 198 PHE A C 1
ATOM 1443 O O . PHE A 1 198 ? 11.689 -17.761 -31.761 1.00 77.19 198 PHE A O 1
ATOM 1450 N N . LEU A 1 199 ? 10.469 -17.214 -29.961 1.00 77.88 199 LEU A N 1
ATOM 1451 C CA . LEU A 1 199 ? 9.171 -17.630 -30.511 1.00 77.88 199 LEU A CA 1
ATOM 1452 C C . LEU A 1 199 ? 8.752 -16.791 -31.730 1.00 77.88 199 LEU A C 1
ATOM 1454 O O . LEU A 1 199 ? 8.218 -17.339 -32.695 1.00 77.88 199 LEU A O 1
ATOM 1458 N N . LEU A 1 200 ? 9.019 -15.481 -31.704 1.00 73.38 200 LEU A N 1
ATOM 1459 C CA . LEU A 1 200 ? 8.828 -14.579 -32.844 1.00 73.38 200 LEU A CA 1
ATOM 1460 C C . LEU A 1 200 ? 9.742 -14.957 -34.015 1.00 73.38 200 LEU A C 1
ATOM 1462 O O . LEU A 1 200 ? 9.254 -15.167 -35.119 1.00 73.38 200 LEU A O 1
ATOM 1466 N N . ALA A 1 201 ? 11.044 -15.125 -33.769 1.00 68.19 201 ALA A N 1
ATOM 1467 C CA . ALA A 1 201 ? 12.008 -15.515 -34.800 1.00 68.19 201 ALA A CA 1
ATOM 1468 C C . ALA A 1 201 ? 11.734 -16.918 -35.380 1.00 68.19 201 ALA A C 1
ATOM 1470 O O . ALA A 1 201 ? 12.035 -17.180 -36.542 1.00 68.19 201 ALA A O 1
ATOM 1471 N N . ALA A 1 202 ? 11.138 -17.815 -34.590 1.00 76.06 202 ALA A N 1
ATOM 1472 C CA . ALA A 1 202 ? 10.690 -19.132 -35.035 1.00 76.06 202 ALA A CA 1
ATOM 1473 C C . ALA A 1 202 ? 9.394 -19.093 -35.877 1.00 76.06 202 ALA A C 1
ATOM 1475 O O . ALA A 1 202 ? 8.947 -20.143 -36.346 1.00 76.06 202 ALA A O 1
ATOM 1476 N N . GLY A 1 203 ? 8.767 -17.920 -36.049 1.00 73.62 203 GLY A N 1
ATOM 1477 C CA . GLY A 1 203 ? 7.495 -17.765 -36.763 1.00 73.62 203 GLY A CA 1
ATOM 1478 C C . GLY A 1 203 ? 6.326 -18.473 -36.070 1.00 73.62 203 GLY A C 1
ATOM 1479 O O . GLY A 1 203 ? 5.340 -18.831 -36.715 1.00 73.62 203 GLY A O 1
ATOM 1480 N N . PHE A 1 204 ? 6.435 -18.733 -34.760 1.00 74.19 204 PHE A N 1
ATOM 1481 C CA . PHE A 1 204 ? 5.412 -19.451 -33.996 1.00 74.19 204 PHE A CA 1
ATOM 1482 C C . PHE A 1 204 ? 4.097 -18.667 -33.962 1.00 74.19 204 PHE A C 1
ATOM 1484 O O . PHE A 1 204 ? 3.028 -19.244 -34.147 1.00 74.19 204 PHE A O 1
ATOM 1491 N N . PHE A 1 205 ? 4.181 -17.348 -33.774 1.00 70.62 205 PHE A N 1
ATOM 1492 C CA . PHE A 1 205 ? 3.009 -16.475 -33.736 1.00 70.62 205 PHE A CA 1
ATOM 1493 C C . PHE A 1 205 ? 2.347 -16.312 -35.108 1.00 70.62 205 PHE A C 1
ATOM 1495 O O . PHE A 1 205 ? 1.125 -16.312 -35.162 1.00 70.62 205 PHE A O 1
ATOM 1502 N N . ASP A 1 206 ? 3.106 -16.290 -36.208 1.00 69.19 206 ASP A N 1
ATOM 1503 C CA . ASP A 1 206 ? 2.533 -16.253 -37.563 1.00 69.19 206 ASP A CA 1
ATOM 1504 C C . ASP A 1 206 ? 1.804 -17.562 -37.901 1.00 69.19 206 ASP A C 1
ATOM 1506 O O . ASP A 1 206 ? 0.696 -17.553 -38.437 1.00 69.19 206 ASP A O 1
ATOM 1510 N N . LYS A 1 207 ? 2.372 -18.710 -37.501 1.00 67.19 207 LYS A N 1
ATOM 1511 C CA . LYS A 1 207 ? 1.709 -20.019 -37.632 1.00 67.19 207 LYS A CA 1
ATOM 1512 C C . LYS A 1 207 ? 0.472 -20.153 -36.739 1.00 67.19 207 LYS A C 1
ATOM 1514 O O . LYS A 1 207 ? -0.492 -20.795 -37.143 1.00 67.19 207 LYS A O 1
ATOM 1519 N N . ALA A 1 208 ? 0.490 -19.559 -35.547 1.00 62.84 208 ALA A N 1
ATOM 1520 C CA . ALA A 1 208 ? -0.636 -19.568 -34.612 1.00 62.84 208 ALA A CA 1
ATOM 1521 C C . ALA A 1 208 ? -1.726 -18.534 -34.954 1.00 62.84 208 ALA A C 1
ATOM 1523 O O . ALA A 1 208 ? -2.875 -18.728 -34.566 1.00 62.84 208 ALA A O 1
ATOM 1524 N N . ALA A 1 209 ? -1.389 -17.462 -35.679 1.00 58.06 209 ALA A N 1
ATOM 1525 C CA . ALA A 1 209 ? -2.330 -16.457 -36.179 1.00 58.06 209 ALA A CA 1
ATOM 1526 C C . ALA A 1 209 ? -2.976 -16.855 -37.517 1.00 58.06 209 ALA A C 1
ATOM 1528 O O . A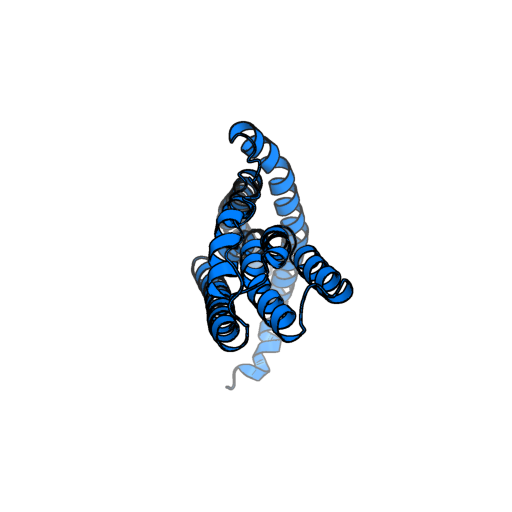LA A 1 209 ? -4.049 -16.354 -37.843 1.00 58.06 209 ALA A O 1
ATOM 1529 N N . GLY A 1 210 ? -2.379 -17.792 -38.263 1.00 58.38 210 GLY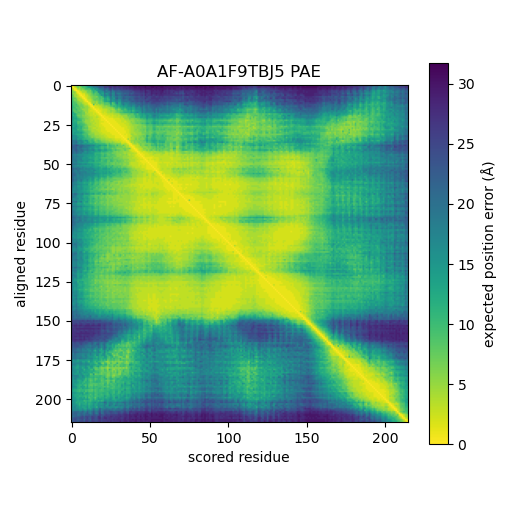 A N 1
ATOM 1530 C CA . GLY A 1 210 ? -2.943 -18.344 -39.502 1.00 58.38 210 GLY A CA 1
ATOM 1531 C C . GLY A 1 210 ? -4.422 -18.783 -39.424 1.00 58.38 210 GLY A C 1
ATOM 1532 O O . GLY A 1 210 ? -5.167 -18.476 -40.349 1.00 58.38 210 GLY A O 1
ATOM 1533 N N . PRO A 1 211 ? -4.901 -19.424 -38.337 1.00 58.12 211 PRO A N 1
ATOM 1534 C CA . PRO A 1 211 ? -6.320 -19.761 -38.161 1.00 58.12 211 PRO A CA 1
ATOM 1535 C C . PRO A 1 211 ? -7.234 -18.574 -37.806 1.00 58.12 211 PRO A C 1
ATOM 1537 O O . PRO A 1 211 ? -8.450 -18.713 -37.883 1.00 58.12 211 PRO A O 1
ATOM 1540 N N . LEU A 1 212 ? -6.680 -17.432 -37.378 1.00 54.97 212 LEU A N 1
ATOM 1541 C CA . LEU A 1 212 ? -7.427 -16.247 -36.925 1.00 54.97 212 LEU A CA 1
ATOM 1542 C C . LEU A 1 212 ? -7.405 -15.091 -37.935 1.00 54.97 212 LEU A C 1
ATOM 1544 O O . LEU A 1 212 ? -8.192 -14.166 -37.797 1.00 54.97 212 LEU A O 1
ATOM 1548 N N . ALA A 1 213 ? -6.558 -15.150 -38.966 1.00 50.88 213 ALA A N 1
ATOM 1549 C CA . ALA A 1 213 ? -6.473 -14.138 -40.025 1.00 50.88 213 ALA A CA 1
ATOM 1550 C C . ALA A 1 213 ? -7.661 -14.151 -41.020 1.00 50.88 213 ALA A C 1
ATOM 1552 O O . ALA A 1 213 ? -7.652 -13.398 -41.991 1.00 50.88 213 ALA A O 1
ATOM 1553 N N . PHE A 1 214 ? -8.666 -15.006 -40.791 1.00 53.47 214 PHE A N 1
ATOM 1554 C CA . PHE A 1 214 ? -9.910 -15.104 -41.570 1.00 53.47 214 PHE A CA 1
ATOM 1555 C C . PHE A 1 214 ? -11.154 -14.550 -40.837 1.00 53.47 214 PHE A C 1
ATOM 1557 O O . PHE A 1 214 ? -12.272 -14.750 -41.313 1.00 53.47 214 PHE A O 1
ATOM 1564 N N . LEU A 1 215 ? -10.976 -13.860 -39.704 1.00 44.69 215 LEU A N 1
ATOM 1565 C CA . LEU A 1 215 ? -12.012 -13.074 -39.012 1.00 44.69 215 LEU A CA 1
ATOM 1566 C C . LEU A 1 215 ? -11.661 -11.585 -39.064 1.00 44.69 215 LEU A C 1
ATOM 1568 O O . LEU A 1 215 ? -12.605 -10.783 -39.231 1.00 44.69 215 LEU A O 1
#

Nearest PDB structures (foldseek):
  7o3v-assembly1_I  TM=2.503E-01  e=1.037E+00  Escherichia coli
  3zx6-assembly1_B  TM=1.793E-01  e=2.299E+00  Archaeoglobus fulgidus DSM 4304
  3zx6-assembly1_A  TM=1.786E-01  e=3.192E+00  Archaeoglobus fulgidus DSM 4304
  3ja6-assembly1_I  TM=1.758E-01  e=4.866E+00  Escherichia coli

Mean predicted aligned error: 11.84 Å

Radius of gyration: 23.43 Å; Cα contacts (8 Å, |Δi|>4): 215; chains: 1; bounding box: 50×32×66 Å

Foldseek 3Di:
DLPPVVVVVVVVVVVLCVQLVVLLLVLLLVLLLCVLQCVLLVCLVVLQVLCVLLVADLQLSVLLSVLLVPVVVSLVSLVVCVVVVNDDPLNSVLSNLLSVLSNLVSVCSVQVSVQCSVPNVVSVVVSVVVNVVSVVSNNVSSNVSVVPPDRDDDDDNPRPDDDRDDSVVSNVVSNVVSVVVSVVCCVVVVVVVVVVVVCVSVCVVVVVCVVVVVD

Solvent-accessible surface area (backbone atoms only — not comparable to full-atom values): 11304 Å² total; per-residue (Å²): 136,68,65,67,64,55,53,56,48,51,52,49,54,50,52,49,45,68,61,32,49,59,50,27,51,51,36,36,34,50,34,41,29,42,59,42,49,26,55,61,47,56,53,36,69,50,34,46,60,50,31,62,57,17,42,47,60,77,80,51,33,63,21,38,45,35,5,34,80,36,42,68,59,9,52,48,48,51,50,51,36,39,73,70,68,77,41,54,72,72,55,45,51,36,52,53,54,38,29,47,30,39,25,49,60,41,47,43,55,67,45,46,29,58,31,35,51,75,48,39,68,58,32,50,51,53,52,48,51,54,51,49,52,35,47,49,54,22,51,54,35,23,54,46,23,49,72,75,38,68,90,66,82,87,71,82,63,79,78,68,75,62,86,55,49,60,67,73,63,24,49,65,63,20,48,65,58,31,53,51,52,51,52,55,50,48,66,54,48,50,59,50,51,52,50,51,50,49,39,54,77,68,42,49,58,62,65,67,39,59,82,57,76,84,116

Sequence (215 aa):
MLTPEIAKAFSGGTSFLLRVLPVFAAAVYAANLAGRLGWLSGLAWLAGPVMRLGRLSPDCGPGFVTSIVSPTAGHALLADLRVAGKLNRRELTVAAVVNNLPGEIATGKSVLPLALPVLGFFGAAYYGALLAAAALKALLMLLAGRLLLPRRPRAAAAALRPAGVPFRRAAAASLKPSLRTILKVLKTMVPAAYLVYFLLAAGFFDKAAGPLAFL

pLDDT: mean 77.01, std 12.69, range [42.66, 94.44]

Secondary structure (DSSP, 8-state):
--HHHHHHHHHHHHHHHHHHHHHHHHHHHHHHHHHHTTHHHHGGGGHHHHHHHHT--TTHHHHHHHHHH-HHHHHHHHHHHHHTT-S-HHHHHHHHHHHHHHHHHHHHHHHHHHHHHHHTHHHHHHHHHHHHHHHHHHHHHHHHHHHHSPPPP-PPP------PPPHHHHHHHHHHHHHHHHHHHHHHHHHHHHHHHHHHHTTHHHHHHTTTTT-